Protein AF-A0A2N4YQK3-F1 (afdb_monomer)

pLDDT: mean 85.02, std 9.31, range [44.84, 96.06]

InterPro domains:
  IPR056221 T6SS, Tle3 phospholipase effector, alpha/beta domain [PF24322] (44-230)

Foldseek 3Di:
DDPDDFAEDEFDWDADPVRDTDGDDDDDPVCVRYHYDYDDDPPDPAAAEDDDAAQALCLCVQVVQVVVLVVCCVVVVVPPHPQRADGQDFPCNVPCVPQVQAARDRPDCPVRRGSYDYAWFWDWDDPPCLPVWPWFWAANHSHTLVVCVVVVPDPVVSCVRDRITGINFAPQQDDPDPVQQVDQAGFDLDDPNDGPVVVDPDPVHDRHGGGRNVRVVVSVVVVVVVVVVD

Mean predicted aligned error: 9.85 Å

Secondary structure (DSSP, 8-state):
-------EEEPPEEE-TT--EEE-----GGGTT-EEE--PPP-PPPPEEEE--TT---TTHHHHHHHHHHHHHHHHT-TTSTT-----B-TTGGGTTT-TTS----SB--TTT--EEEE--EEEPPTT-TTSS----B-TTS-BHHHHHHTT--HHHHHTT---EEET--GGG----HHHHH-S----SEETTEEGGGG-S-SSS-------THHHHHHHHHHHHHHHT-

Structure (mmCIF, N/CA/C/O backbone):
data_AF-A0A2N4YQK3-F1
#
_entry.id   AF-A0A2N4YQK3-F1
#
loop_
_atom_site.group_PDB
_atom_site.id
_atom_site.type_symbol
_atom_site.label_atom_id
_atom_site.label_alt_id
_atom_site.label_comp_id
_atom_site.label_asym_id
_atom_site.label_entity_id
_atom_site.label_seq_id
_atom_site.pdbx_PDB_ins_code
_atom_site.Cartn_x
_atom_site.Cartn_y
_atom_site.Cartn_z
_atom_site.occupancy
_atom_site.B_iso_or_equiv
_atom_site.auth_seq_id
_atom_site.auth_comp_id
_atom_site.auth_asym_id
_atom_site.auth_atom_id
_atom_site.pdbx_PDB_model_num
ATOM 1 N N . MET A 1 1 ? -41.007 15.346 35.598 1.00 44.84 1 MET A N 1
ATOM 2 C CA . MET A 1 1 ? -40.606 13.934 35.427 1.00 44.84 1 MET A CA 1
ATOM 3 C C . MET A 1 1 ? -39.832 13.529 36.668 1.00 44.84 1 MET A C 1
ATOM 5 O O . MET A 1 1 ? -38.972 14.284 37.097 1.00 44.84 1 MET A O 1
ATOM 9 N N . SER A 1 2 ? -40.225 12.440 37.324 1.00 48.34 2 SER A N 1
ATOM 10 C CA . SER A 1 2 ? -39.592 11.973 38.561 1.00 48.34 2 SER A CA 1
ATOM 11 C C . SER A 1 2 ? -38.295 11.242 38.205 1.00 48.34 2 SER A C 1
ATOM 13 O O . SER A 1 2 ? -38.358 10.210 37.548 1.00 48.34 2 SER A O 1
ATOM 15 N N . ASN A 1 3 ? -37.138 11.769 38.620 1.00 58.81 3 ASN A N 1
ATOM 16 C CA . ASN A 1 3 ? -35.838 11.086 38.537 1.00 58.81 3 ASN A CA 1
ATOM 17 C C . ASN A 1 3 ? -35.761 9.966 39.591 1.00 58.81 3 ASN A C 1
ATOM 19 O O . ASN A 1 3 ? -34.957 10.029 40.518 1.00 58.81 3 ASN A O 1
ATOM 23 N N . LYS A 1 4 ? -36.651 8.974 39.513 1.00 67.69 4 LYS A N 1
ATOM 24 C CA . LYS A 1 4 ? -36.539 7.763 40.329 1.00 67.69 4 LYS A CA 1
ATOM 25 C C . LYS A 1 4 ? -35.512 6.844 39.680 1.00 67.69 4 LYS A C 1
ATOM 27 O O . LYS A 1 4 ? -35.664 6.469 38.523 1.00 67.69 4 LYS A O 1
ATOM 32 N N . THR A 1 5 ? -34.470 6.506 40.427 1.00 75.44 5 THR A N 1
ATOM 33 C CA . THR A 1 5 ? -33.521 5.453 40.073 1.00 75.44 5 THR A CA 1
ATOM 34 C C . THR A 1 5 ? -34.254 4.113 40.078 1.00 75.44 5 THR A C 1
ATOM 36 O O . THR A 1 5 ? -34.748 3.668 41.112 1.00 75.44 5 THR A O 1
ATOM 39 N N . GLU A 1 6 ? -34.386 3.496 38.905 1.00 80.12 6 GLU A N 1
ATOM 40 C CA . GLU A 1 6 ? -34.946 2.150 38.763 1.00 80.12 6 GLU A CA 1
ATOM 41 C C . GLU A 1 6 ? -33.820 1.110 38.882 1.00 80.12 6 GLU A C 1
ATOM 43 O O . GLU A 1 6 ? -32.723 1.345 38.370 1.00 80.12 6 GLU A O 1
ATOM 48 N N . PRO A 1 7 ? -34.050 -0.033 39.550 1.00 85.94 7 PRO A N 1
ATOM 49 C CA . PRO A 1 7 ? -33.040 -1.076 39.662 1.00 85.94 7 PRO A CA 1
ATOM 50 C C . PRO A 1 7 ? -32.783 -1.743 38.302 1.00 85.94 7 PRO A C 1
ATOM 52 O O . PRO A 1 7 ? -33.713 -2.085 37.563 1.00 85.94 7 PRO A O 1
ATOM 55 N N . ILE A 1 8 ? -31.502 -1.950 37.994 1.00 88.12 8 ILE A N 1
ATOM 56 C CA . ILE A 1 8 ? -31.019 -2.608 36.776 1.00 88.12 8 ILE A CA 1
ATOM 57 C C . ILE A 1 8 ? -30.306 -3.903 37.173 1.00 88.12 8 ILE A C 1
ATOM 59 O O . ILE A 1 8 ? -29.556 -3.928 38.148 1.00 88.12 8 ILE A O 1
ATOM 63 N N . ARG A 1 9 ? -30.541 -4.974 36.412 1.00 88.69 9 ARG A N 1
ATOM 64 C CA . ARG A 1 9 ? -29.722 -6.193 36.425 1.00 88.69 9 ARG A CA 1
ATOM 65 C C . ARG A 1 9 ? -28.925 -6.258 35.128 1.00 88.69 9 ARG A C 1
ATOM 67 O O . ARG A 1 9 ? -29.516 -6.117 34.058 1.00 88.69 9 ARG A O 1
ATOM 74 N N . GLU A 1 10 ? -27.626 -6.489 35.209 1.00 89.50 10 GLU A N 1
ATOM 75 C CA . GLU A 1 10 ? -26.808 -6.715 34.016 1.00 89.50 10 GLU A CA 1
ATOM 76 C C . GLU A 1 10 ? -27.226 -8.028 33.344 1.00 89.50 10 GLU A C 1
ATOM 78 O O . GLU A 1 10 ? -27.403 -9.062 34.000 1.00 89.50 10 GLU A O 1
ATOM 83 N N . LEU A 1 11 ? -27.477 -7.964 32.037 1.00 91.62 11 LEU A N 1
ATOM 84 C CA . LEU A 1 11 ? -27.705 -9.143 31.212 1.00 91.62 11 LEU A CA 1
ATOM 85 C C . LEU A 1 11 ? -26.364 -9.691 30.727 1.00 91.62 11 LEU A C 1
ATOM 87 O O . LEU A 1 11 ? -25.469 -8.936 30.359 1.00 91.62 11 LEU A O 1
ATOM 91 N N . GLU A 1 12 ? -26.256 -11.014 30.668 1.00 90.56 12 GLU A N 1
ATOM 92 C CA . GLU A 1 12 ? -25.109 -11.679 30.056 1.00 90.56 12 GLU A CA 1
ATOM 93 C C . GLU A 1 12 ? -25.070 -11.375 28.550 1.00 90.56 12 GLU A C 1
ATOM 95 O O . GLU A 1 12 ? -26.074 -11.549 27.852 1.00 90.56 12 GLU A O 1
ATOM 100 N N . CYS A 1 13 ? -23.919 -10.909 28.063 1.00 90.56 13 CYS A N 1
ATOM 101 C CA . CYS A 1 13 ? -23.667 -10.682 26.643 1.00 90.56 13 CYS A CA 1
ATOM 102 C C . CYS A 1 13 ? -23.181 -11.982 25.991 1.00 90.56 13 CYS A C 1
ATOM 104 O O . CYS A 1 13 ? -22.208 -12.580 26.454 1.00 90.56 13 CYS A O 1
ATOM 106 N N . LYS A 1 14 ? -23.827 -12.397 24.901 1.00 91.81 14 LYS A N 1
ATOM 107 C CA . LYS A 1 14 ? -23.413 -13.529 24.061 1.00 91.81 14 LYS A CA 1
ATOM 108 C C . LYS A 1 14 ? -23.026 -13.027 22.676 1.00 91.81 14 LYS A C 1
ATOM 110 O O . LYS A 1 14 ? -23.715 -12.169 22.129 1.00 91.81 14 LYS A O 1
ATOM 115 N N . PHE A 1 15 ? -21.972 -13.592 22.098 1.00 86.25 15 PHE A N 1
ATOM 116 C CA . PHE A 1 15 ? -21.525 -13.277 20.741 1.00 86.25 15 PHE A CA 1
ATOM 117 C C . PHE A 1 15 ? -21.909 -14.399 19.776 1.00 86.25 15 PHE A C 1
ATOM 119 O O . PHE A 1 15 ? -21.797 -15.574 20.129 1.00 86.25 15 PHE A O 1
ATOM 126 N N . ASP A 1 16 ? -22.367 -14.033 18.580 1.00 86.81 16 ASP A N 1
ATOM 127 C CA . ASP A 1 16 ? -22.474 -14.968 17.458 1.00 86.81 16 ASP A CA 1
ATOM 128 C C . ASP A 1 16 ? -21.117 -15.159 16.752 1.00 86.81 16 ASP A C 1
ATOM 130 O O . ASP A 1 16 ? -20.126 -14.504 17.087 1.00 86.81 16 ASP A O 1
ATOM 134 N N . ASP A 1 17 ? -21.074 -16.039 15.749 1.00 80.62 17 ASP A N 1
ATOM 135 C CA . ASP A 1 17 ? -19.863 -16.317 14.960 1.00 80.62 17 ASP A CA 1
ATOM 136 C C . ASP A 1 17 ? -19.332 -15.078 14.207 1.00 80.62 17 ASP A C 1
ATOM 138 O O . ASP A 1 17 ? -18.166 -15.040 13.819 1.00 80.62 17 ASP A O 1
ATOM 142 N N . ASN A 1 18 ? -20.165 -14.047 14.023 1.00 77.12 18 ASN A N 1
ATOM 143 C CA . ASN A 1 18 ? -19.801 -12.782 13.385 1.00 77.12 18 ASN A CA 1
ATOM 144 C C . ASN A 1 18 ? -19.383 -11.703 14.404 1.00 77.12 18 ASN A C 1
ATOM 146 O O . ASN A 1 18 ? -19.159 -10.552 14.022 1.00 77.12 18 ASN A O 1
ATOM 150 N N . GLY A 1 19 ? -19.310 -12.035 15.698 1.00 75.19 19 GLY A N 1
ATOM 151 C CA . GLY A 1 19 ? -18.983 -11.093 16.768 1.00 75.19 19 GLY A CA 1
ATOM 152 C C . GLY A 1 19 ? -20.103 -10.100 17.103 1.00 75.19 19 GLY A C 1
ATOM 153 O O . GLY A 1 19 ? -19.840 -9.079 17.743 1.00 75.19 19 GLY A O 1
ATOM 154 N N . SER A 1 20 ? -21.347 -10.370 16.702 1.00 82.56 20 SER A N 1
ATOM 155 C CA . SER A 1 20 ? -22.506 -9.537 17.038 1.00 82.56 20 SER A CA 1
ATOM 156 C C . SER A 1 20 ? -22.974 -9.834 18.468 1.00 82.56 20 SER A C 1
ATOM 158 O O . SER A 1 20 ? -23.269 -10.992 18.779 1.00 82.56 20 SER A O 1
ATOM 160 N N . PRO A 1 21 ? -23.070 -8.824 19.353 1.00 88.88 21 PRO A N 1
ATOM 161 C CA . PRO A 1 21 ? -23.520 -9.031 20.723 1.00 88.88 21 PRO A CA 1
ATOM 162 C C . PRO A 1 21 ? -25.044 -9.206 20.791 1.00 88.88 21 PRO A C 1
ATOM 164 O O . PRO A 1 21 ? -25.804 -8.527 20.096 1.00 88.88 21 PRO A O 1
ATOM 167 N N . SER A 1 22 ? -25.500 -10.094 21.669 1.00 92.31 22 SER A N 1
ATOM 168 C CA . SER A 1 22 ? -26.910 -10.375 21.941 1.00 92.31 22 SER A CA 1
ATOM 169 C C . SER A 1 22 ? -27.146 -10.595 23.435 1.00 92.31 22 SER A C 1
ATOM 171 O O . SER A 1 22 ? -26.248 -11.017 24.165 1.00 92.31 22 SER A O 1
ATOM 173 N N . TRP A 1 23 ? -28.364 -10.297 23.892 1.00 93.69 23 TRP A N 1
ATOM 174 C CA . TRP A 1 23 ? -28.765 -10.417 25.293 1.00 93.69 23 TRP A CA 1
ATOM 175 C C . TRP A 1 23 ? -30.130 -11.079 25.394 1.00 93.69 23 TRP A C 1
ATOM 177 O O . TRP A 1 23 ? -31.077 -10.676 24.716 1.00 93.69 23 TRP A O 1
ATOM 187 N N . ASP A 1 24 ? -30.246 -12.026 26.319 1.00 90.88 24 ASP A N 1
ATOM 188 C CA . ASP A 1 24 ? -31.503 -12.697 26.617 1.00 90.88 24 ASP A CA 1
ATOM 189 C C . ASP A 1 24 ? -32.066 -12.211 27.957 1.00 90.88 24 ASP A C 1
ATOM 191 O O . ASP A 1 24 ? -31.388 -12.185 28.988 1.00 90.88 24 ASP A O 1
ATOM 195 N N . SER A 1 25 ? -33.350 -11.859 27.972 1.00 87.56 25 SER A N 1
ATOM 196 C CA . SER A 1 25 ? -34.073 -11.520 29.197 1.00 87.56 25 SER A CA 1
ATOM 197 C C . SER A 1 25 ? -35.400 -12.256 29.239 1.00 87.56 25 SER A C 1
ATOM 199 O O . SER A 1 25 ? -36.207 -12.151 28.320 1.00 87.56 25 SER A O 1
ATOM 201 N N . PHE A 1 26 ? -35.648 -12.965 30.339 1.00 86.12 26 PHE A N 1
ATOM 202 C CA . PHE A 1 26 ? -36.921 -13.621 30.604 1.00 86.12 26 PHE A CA 1
ATOM 203 C C . PHE A 1 26 ? -37.557 -13.077 31.895 1.00 86.12 26 PHE A C 1
ATOM 205 O O . PHE A 1 26 ? -36.847 -12.777 32.868 1.00 86.12 26 PHE A O 1
ATOM 212 N N . PRO A 1 27 ? -38.895 -12.936 31.938 1.00 84.38 27 PRO A N 1
ATOM 213 C CA . PRO A 1 27 ? -39.602 -12.552 33.153 1.00 84.38 27 PRO A CA 1
ATOM 214 C C . PRO A 1 27 ? -39.425 -13.606 34.250 1.00 84.38 27 PRO A C 1
ATOM 216 O O . PRO A 1 27 ? -39.534 -14.805 34.003 1.00 84.38 27 PRO A O 1
ATOM 219 N N . SER A 1 28 ? -39.194 -13.168 35.486 1.00 84.62 28 SER A N 1
ATOM 220 C CA . SER A 1 28 ? -39.236 -14.046 36.656 1.00 84.62 28 SER A CA 1
ATOM 221 C C . SER A 1 28 ? -39.744 -13.282 37.874 1.00 84.62 28 SER A C 1
ATOM 223 O O . SER A 1 28 ? -39.652 -12.054 37.925 1.00 84.62 28 SER A O 1
ATOM 225 N N . HIS A 1 29 ? -40.227 -14.006 38.886 1.00 86.31 29 HIS A N 1
ATOM 226 C CA . HIS A 1 29 ? -40.651 -13.411 40.158 1.00 86.31 29 HIS A CA 1
ATOM 227 C C . HIS A 1 29 ? -39.526 -12.624 40.858 1.00 86.31 29 HIS A C 1
ATOM 229 O O . HIS A 1 29 ? -39.811 -11.722 41.637 1.00 86.31 29 HIS A O 1
ATOM 235 N N . LYS A 1 30 ? -38.255 -12.928 40.554 1.00 77.88 30 LYS A N 1
ATOM 236 C CA . LYS A 1 30 ? -37.076 -12.232 41.091 1.00 77.88 30 LYS A CA 1
ATOM 237 C C . LYS A 1 30 ? -36.761 -10.917 40.366 1.00 77.88 30 LYS A C 1
ATOM 239 O O . LYS A 1 30 ? -36.001 -10.116 40.890 1.00 77.88 30 LYS A O 1
ATOM 244 N N . ASN A 1 31 ? -37.353 -10.689 39.191 1.00 80.38 31 ASN A N 1
ATOM 245 C CA . ASN A 1 31 ? -37.045 -9.558 38.307 1.00 80.38 31 ASN A CA 1
ATOM 246 C C . ASN A 1 31 ? -38.230 -8.579 38.179 1.00 80.38 31 ASN A C 1
ATOM 248 O O . ASN A 1 31 ? -38.312 -7.819 37.215 1.00 80.38 31 ASN A O 1
ATOM 252 N N . CYS A 1 32 ? -39.183 -8.615 39.116 1.00 81.31 32 CYS A N 1
ATOM 253 C CA . CYS A 1 32 ? -40.324 -7.702 39.110 1.00 81.31 32 CYS A CA 1
ATOM 254 C C . CYS A 1 32 ? -39.837 -6.264 39.343 1.00 81.31 32 CYS A C 1
ATOM 256 O O . CYS A 1 32 ? -39.140 -6.006 40.319 1.00 81.31 32 CYS A O 1
ATOM 258 N N . GLN A 1 33 ? -40.195 -5.340 38.445 1.00 83.12 33 GLN A N 1
ATOM 259 C CA . GLN A 1 33 ? -39.734 -3.941 38.458 1.00 83.12 33 GLN A CA 1
ATOM 260 C C . GLN A 1 33 ? -38.206 -3.753 38.336 1.00 83.12 33 GLN A C 1
ATOM 262 O O . GLN A 1 33 ? -37.703 -2.678 38.646 1.00 83.12 33 GLN A O 1
ATOM 267 N N . VAL A 1 34 ? -37.474 -4.762 37.846 1.00 85.50 34 VAL A N 1
ATOM 268 C CA . VAL A 1 34 ? -36.033 -4.675 37.554 1.00 85.50 34 VAL A CA 1
ATOM 269 C C . VAL A 1 34 ? -35.825 -4.747 36.045 1.00 85.50 34 VAL A C 1
ATOM 271 O O . VAL A 1 34 ? -36.248 -5.713 35.404 1.00 85.50 34 VAL A O 1
ATOM 274 N N . ARG A 1 35 ? -35.166 -3.745 35.454 1.00 86.50 35 ARG A N 1
ATOM 275 C CA . ARG A 1 35 ? -34.852 -3.754 34.015 1.00 86.50 35 ARG A CA 1
ATOM 276 C C . ARG A 1 35 ? -33.589 -4.559 33.731 1.00 86.50 35 ARG A C 1
ATOM 278 O O . ARG A 1 35 ? -32.678 -4.593 34.550 1.00 86.50 35 ARG A O 1
ATOM 285 N N . GLY A 1 36 ? -33.531 -5.184 32.557 1.00 89.25 36 GLY A N 1
ATOM 286 C CA . GLY A 1 36 ? -32.284 -5.729 32.022 1.00 89.25 36 GLY A CA 1
ATOM 287 C C . GLY A 1 36 ? -31.439 -4.603 31.433 1.00 89.25 36 GLY A C 1
ATOM 288 O O . GLY A 1 36 ? -31.920 -3.884 30.560 1.00 89.25 36 GLY A O 1
ATOM 289 N N . GLY A 1 37 ? -30.223 -4.434 31.935 1.00 89.69 37 GLY A N 1
ATOM 290 C CA . GLY A 1 37 ? -29.210 -3.563 31.355 1.00 89.69 37 GLY A CA 1
ATOM 291 C C . GLY A 1 37 ? -28.422 -4.328 30.300 1.00 89.69 37 GLY A C 1
ATOM 292 O O . GLY A 1 37 ? -27.970 -5.442 30.564 1.00 89.69 37 GLY A O 1
ATOM 293 N N . CYS A 1 38 ? -28.284 -3.734 29.118 1.00 90.12 38 CYS A N 1
ATOM 294 C CA . CYS A 1 38 ? -27.431 -4.241 28.050 1.00 90.12 38 CYS A CA 1
ATOM 295 C C . CYS A 1 38 ? -26.247 -3.291 27.899 1.00 90.12 38 CYS A C 1
ATOM 297 O O . CYS A 1 38 ? -26.391 -2.224 27.298 1.00 90.12 38 CYS A O 1
ATOM 299 N N . ASP A 1 39 ? -25.093 -3.679 28.428 1.00 84.12 39 ASP A N 1
ATOM 300 C CA . ASP A 1 39 ? -23.860 -2.945 28.172 1.00 84.12 39 ASP A CA 1
ATOM 301 C C . ASP A 1 39 ? -23.326 -3.350 26.807 1.00 84.12 39 ASP A C 1
ATOM 303 O O . ASP A 1 39 ? -22.788 -4.441 26.618 1.00 84.12 39 ASP A O 1
ATOM 307 N N . LEU A 1 40 ? -23.531 -2.466 25.832 1.00 79.94 40 LEU A N 1
ATOM 308 C CA . LEU A 1 40 ? -22.996 -2.634 24.491 1.00 79.94 40 LEU A CA 1
ATOM 309 C C . LEU A 1 40 ? -21.466 -2.662 24.570 1.00 79.94 40 LEU A C 1
ATOM 311 O O . LEU A 1 40 ? -20.873 -1.657 24.982 1.00 79.94 40 LEU A O 1
ATOM 315 N N . PRO A 1 41 ? -20.813 -3.768 24.166 1.00 69.56 41 PRO A N 1
ATOM 316 C CA . PRO A 1 41 ? -19.367 -3.777 24.085 1.00 69.56 41 PRO A CA 1
ATOM 317 C C . PRO A 1 41 ? -18.931 -2.686 23.098 1.00 69.56 41 PRO A C 1
ATOM 319 O O . PRO A 1 41 ? -19.569 -2.508 22.052 1.00 69.56 41 PRO A O 1
ATOM 322 N N . PRO A 1 42 ? -17.866 -1.928 23.408 1.00 65.81 42 PRO A N 1
ATOM 323 C CA . PRO A 1 42 ? -17.333 -0.966 22.462 1.00 65.81 42 PRO A CA 1
ATOM 324 C C . PRO A 1 42 ? -16.941 -1.710 21.186 1.00 65.81 42 PRO A C 1
ATOM 326 O O . PRO A 1 42 ? -16.296 -2.758 21.245 1.00 65.81 42 PRO A O 1
ATOM 329 N N . HIS A 1 43 ? -17.322 -1.171 20.028 1.00 63.66 43 HIS A N 1
ATOM 330 C CA . HIS A 1 43 ? -16.812 -1.683 18.765 1.00 63.66 43 HIS A CA 1
ATOM 331 C C . HIS A 1 43 ? -15.287 -1.584 18.803 1.00 63.66 43 HIS A C 1
ATOM 333 O O . HIS A 1 43 ? -14.737 -0.479 18.862 1.00 63.66 43 HIS A O 1
ATOM 339 N N . LEU A 1 44 ? -14.610 -2.733 18.780 1.00 64.19 44 LEU A N 1
ATOM 340 C CA . LEU A 1 44 ? -13.185 -2.757 18.495 1.00 64.19 44 LEU A CA 1
ATOM 341 C C . LEU A 1 44 ? -12.981 -2.078 17.134 1.00 64.19 44 LEU A C 1
ATOM 343 O O . LEU A 1 44 ? -13.828 -2.235 16.244 1.00 64.19 44 LEU A O 1
ATOM 347 N N . PRO A 1 45 ? -11.912 -1.283 16.955 1.00 66.88 45 PRO A N 1
ATOM 348 C CA . PRO A 1 45 ? -11.594 -0.779 15.632 1.00 66.88 45 PRO A CA 1
ATOM 349 C C . PRO A 1 45 ? -11.472 -1.988 14.704 1.00 66.88 45 PRO A C 1
ATOM 351 O O . PRO A 1 45 ? -10.697 -2.904 14.972 1.00 66.88 45 PRO A O 1
ATOM 354 N N . GLY A 1 46 ? -12.283 -2.013 13.645 1.00 79.12 46 GLY A N 1
ATOM 355 C CA . GLY A 1 46 ? -12.115 -3.002 12.589 1.00 79.12 46 GLY A CA 1
ATOM 356 C C . GLY A 1 46 ? -10.709 -2.907 11.994 1.00 79.12 46 GLY A C 1
ATOM 357 O O . GLY A 1 46 ? -9.969 -1.951 12.238 1.00 79.12 46 GLY A O 1
ATOM 358 N N . ILE A 1 47 ? -10.342 -3.890 11.183 1.00 86.69 47 ILE A N 1
ATOM 359 C CA . ILE A 1 47 ? -9.043 -3.889 10.513 1.00 86.69 47 ILE A CA 1
ATOM 360 C C . ILE A 1 47 ? -9.009 -2.760 9.477 1.00 86.69 47 ILE A C 1
ATOM 362 O O . ILE A 1 47 ? -9.903 -2.633 8.637 1.00 86.69 47 ILE A O 1
ATOM 366 N N . ILE A 1 48 ? -7.962 -1.939 9.523 1.00 91.81 48 ILE A N 1
ATOM 367 C CA . ILE A 1 48 ? -7.735 -0.837 8.589 1.00 91.81 48 ILE A CA 1
ATOM 368 C C . ILE A 1 48 ? -6.601 -1.237 7.653 1.00 91.81 48 ILE A C 1
ATOM 370 O O . ILE A 1 48 ? -5.452 -1.345 8.070 1.00 91.81 48 ILE A O 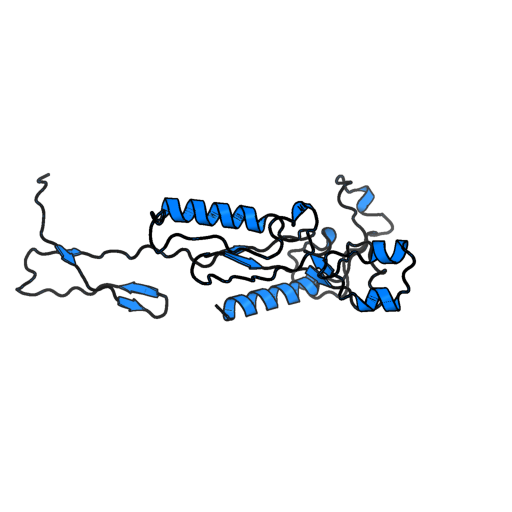1
ATOM 374 N N . ILE A 1 49 ? -6.895 -1.410 6.367 1.00 93.75 49 ILE A N 1
ATOM 375 C CA . ILE A 1 49 ? -5.873 -1.733 5.367 1.00 93.75 49 ILE A CA 1
ATOM 376 C C . ILE A 1 49 ? -5.510 -0.465 4.597 1.00 93.75 49 ILE A C 1
ATOM 378 O O . ILE A 1 49 ? -6.345 0.107 3.894 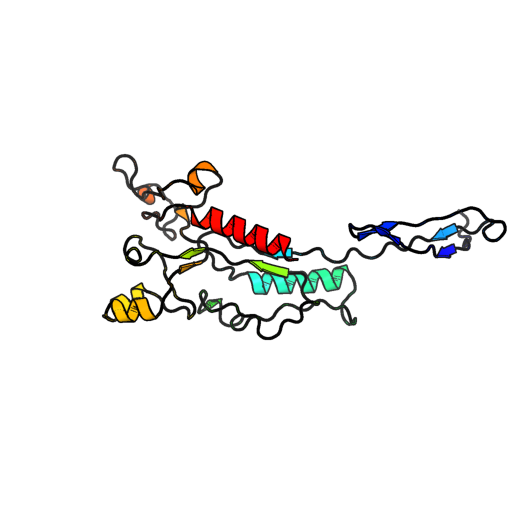1.00 93.75 49 ILE A O 1
ATOM 382 N N . LEU A 1 50 ? -4.255 -0.031 4.703 1.00 94.81 50 LEU A N 1
ATOM 383 C CA . LEU A 1 50 ? -3.731 1.062 3.890 1.00 94.81 50 LEU A CA 1
ATOM 384 C C . LEU A 1 50 ? -3.209 0.511 2.566 1.00 94.81 50 LEU A C 1
ATOM 386 O O . LEU A 1 50 ? -2.322 -0.341 2.543 1.00 94.81 50 LEU A O 1
ATOM 390 N N . VAL A 1 51 ? -3.742 1.031 1.462 1.00 94.62 51 VAL A N 1
ATOM 391 C CA . VAL A 1 51 ? -3.326 0.691 0.097 1.00 94.62 51 VAL A CA 1
ATOM 392 C C . VAL A 1 51 ? -2.874 1.973 -0.591 1.00 94.62 51 VAL A C 1
ATOM 394 O O . VAL A 1 51 ? -3.630 2.941 -0.675 1.00 94.62 51 VAL A O 1
ATOM 397 N N . HIS A 1 52 ? -1.632 2.007 -1.070 1.00 92.31 52 HIS A N 1
ATOM 398 C CA . HIS A 1 52 ? -1.098 3.180 -1.759 1.00 92.31 52 HIS A CA 1
ATOM 399 C C . HIS A 1 52 ? -1.489 3.179 -3.243 1.00 92.31 52 HIS A C 1
ATOM 401 O O . HIS A 1 52 ? -1.866 2.153 -3.811 1.00 92.31 52 HIS A O 1
ATOM 407 N N . GLY A 1 53 ? -1.395 4.341 -3.887 1.00 90.31 53 GLY A N 1
ATOM 408 C CA . GLY A 1 53 ? -1.718 4.501 -5.303 1.00 90.31 53 GLY A CA 1
ATOM 409 C C . GLY A 1 53 ? -0.582 4.110 -6.249 1.00 90.31 53 GLY A C 1
ATOM 410 O O . GLY A 1 53 ? 0.468 3.607 -5.844 1.00 90.31 53 GLY A O 1
ATOM 411 N N . VAL A 1 54 ? -0.802 4.391 -7.534 1.00 88.56 54 VAL A N 1
ATOM 412 C CA . VAL A 1 54 ? 0.245 4.348 -8.564 1.00 88.56 54 VAL A CA 1
ATOM 413 C C . VAL A 1 54 ? 1.317 5.395 -8.291 1.00 88.56 54 VAL A C 1
ATOM 415 O O . VAL A 1 54 ? 1.009 6.461 -7.759 1.00 88.56 54 VAL A O 1
ATOM 418 N N . ASN A 1 55 ? 2.558 5.122 -8.698 1.00 85.88 55 ASN A N 1
ATOM 419 C CA . ASN A 1 55 ? 3.691 6.027 -8.496 1.00 85.88 55 ASN A CA 1
ATOM 420 C C . ASN A 1 55 ? 3.859 6.498 -7.031 1.00 85.88 55 ASN A C 1
ATOM 422 O O . ASN A 1 55 ? 4.242 7.635 -6.773 1.00 85.88 55 ASN A O 1
ATOM 426 N N . SER A 1 56 ? 3.519 5.629 -6.080 1.00 85.88 56 SER A N 1
ATOM 427 C CA . SER A 1 56 ? 3.674 5.838 -4.642 1.00 85.88 56 SER A CA 1
ATOM 428 C C . SER A 1 56 ? 4.206 4.548 -4.036 1.00 85.88 56 SER A C 1
ATOM 430 O O . SER A 1 56 ? 3.966 3.452 -4.546 1.00 85.88 56 SER A O 1
ATOM 432 N N . THR A 1 57 ? 4.945 4.689 -2.949 1.00 84.88 57 THR A N 1
ATOM 433 C CA . THR A 1 57 ? 5.549 3.586 -2.197 1.00 84.88 57 THR A CA 1
ATOM 434 C C . THR A 1 57 ? 4.882 3.378 -0.844 1.00 84.88 57 THR A C 1
ATOM 436 O O . THR A 1 57 ? 5.380 2.606 -0.032 1.00 84.88 57 THR A O 1
ATOM 439 N N . GLY A 1 58 ? 3.759 4.060 -0.590 1.00 88.00 58 GLY A N 1
ATOM 440 C CA . GLY A 1 58 ? 3.118 4.072 0.724 1.00 88.00 58 GLY A CA 1
ATOM 441 C C . GLY A 1 58 ? 3.876 4.926 1.737 1.00 88.00 58 GLY A C 1
ATOM 442 O O . GLY A 1 58 ? 3.829 4.651 2.932 1.00 88.00 58 GLY A O 1
ATOM 443 N N . GLU A 1 59 ? 4.570 5.964 1.268 1.00 86.19 59 GLU A N 1
ATOM 444 C CA . GLU A 1 59 ? 5.392 6.858 2.089 1.00 86.19 59 GLU A CA 1
ATOM 445 C C . GLU A 1 59 ? 4.616 7.533 3.230 1.00 86.19 59 GLU A C 1
ATOM 447 O O . GLU A 1 59 ? 5.164 7.831 4.284 1.00 86.19 59 GLU A O 1
ATOM 452 N N . TRP A 1 60 ? 3.306 7.699 3.056 1.00 88.62 60 TRP A N 1
ATOM 453 C CA . TRP A 1 60 ? 2.408 8.324 4.023 1.00 88.62 60 TRP A CA 1
ATOM 454 C C . TRP A 1 60 ? 1.856 7.360 5.087 1.00 88.62 60 TRP A C 1
ATOM 456 O O . TRP A 1 60 ? 1.183 7.805 6.021 1.00 88.62 60 TRP A O 1
ATOM 466 N N . PHE A 1 61 ? 2.100 6.049 4.970 1.00 91.19 61 PHE A N 1
ATOM 467 C CA . PHE A 1 61 ? 1.468 5.049 5.834 1.00 91.19 61 PHE A CA 1
ATOM 468 C C . PHE A 1 61 ? 1.824 5.210 7.315 1.00 91.19 61 PHE A C 1
ATOM 470 O O . PHE A 1 61 ? 0.937 5.092 8.156 1.00 91.19 61 PHE A O 1
ATOM 477 N N . SER A 1 62 ? 3.084 5.513 7.641 1.00 89.25 62 SER A N 1
ATOM 478 C CA . SER A 1 62 ? 3.539 5.669 9.031 1.00 89.25 62 SER A CA 1
ATOM 479 C C . SER A 1 62 ? 2.833 6.828 9.735 1.00 89.25 62 SER A C 1
ATOM 481 O O . SER A 1 62 ? 2.328 6.690 10.851 1.00 89.25 62 SER A O 1
ATOM 483 N N . VAL A 1 63 ? 2.727 7.967 9.048 1.00 91.81 63 VAL A N 1
ATOM 484 C CA . VAL A 1 63 ? 2.032 9.158 9.545 1.00 91.81 63 VAL A CA 1
ATOM 485 C C . VAL A 1 63 ? 0.538 8.880 9.706 1.00 91.81 63 VAL A C 1
ATOM 487 O O . VAL A 1 63 ? -0.040 9.241 10.733 1.00 91.81 63 VAL A O 1
ATOM 490 N N . ALA A 1 64 ? -0.087 8.217 8.729 1.00 93.75 64 ALA A N 1
ATOM 491 C CA . ALA A 1 64 ? -1.504 7.876 8.792 1.00 93.75 64 ALA A CA 1
ATOM 492 C C . ALA A 1 64 ? -1.818 6.907 9.937 1.00 93.75 64 ALA A C 1
ATOM 494 O O . ALA A 1 64 ? -2.730 7.174 10.715 1.00 93.75 64 ALA A O 1
ATOM 495 N N . GLU A 1 65 ? -1.043 5.833 10.089 1.00 92.62 65 GLU A N 1
ATOM 496 C CA . GLU A 1 65 ? -1.197 4.872 11.182 1.00 92.62 65 GLU A CA 1
ATOM 497 C C . GLU A 1 65 ? -1.062 5.552 12.548 1.00 92.62 65 GLU A C 1
ATOM 499 O O . GLU A 1 65 ? -1.920 5.377 13.411 1.00 92.62 65 GLU A O 1
ATOM 504 N N . LYS A 1 66 ? -0.057 6.420 12.719 1.00 93.06 66 LYS A N 1
ATOM 505 C CA . LYS A 1 66 ? 0.111 7.210 13.945 1.00 93.06 66 LYS A CA 1
ATOM 506 C C . LYS A 1 66 ? -1.115 8.043 14.279 1.00 93.06 6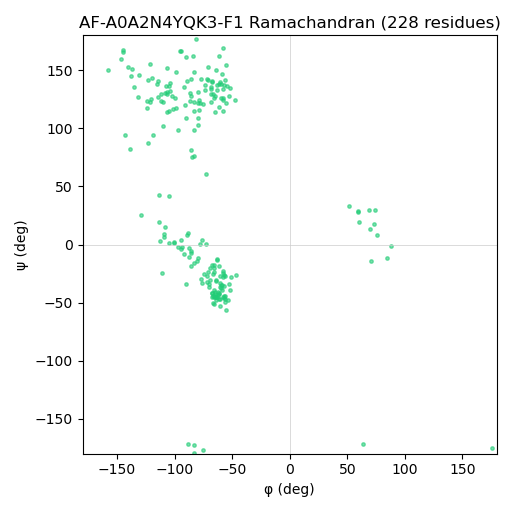6 LYS A C 1
ATOM 508 O O . LYS A 1 66 ? -1.598 8.002 15.410 1.00 93.06 66 LYS A O 1
ATOM 513 N N . LYS A 1 67 ? -1.642 8.783 13.305 1.00 95.50 67 LYS A N 1
ATOM 514 C CA . LYS A 1 67 ? -2.825 9.625 13.518 1.00 95.50 67 LYS A CA 1
ATOM 515 C C . LYS A 1 67 ? -4.101 8.817 13.733 1.00 95.50 67 LYS A C 1
ATOM 517 O O . LYS A 1 67 ? -4.957 9.259 14.499 1.00 95.50 67 LYS A O 1
ATOM 522 N N . LEU A 1 68 ? -4.208 7.635 13.131 1.00 93.94 68 LEU A N 1
ATOM 523 C CA . LEU A 1 68 ? -5.304 6.704 13.383 1.00 93.94 68 LEU A CA 1
ATOM 524 C C . LEU A 1 68 ? -5.255 6.159 14.812 1.00 93.94 68 LEU A C 1
ATOM 526 O O . LEU A 1 68 ? -6.258 6.272 15.511 1.00 93.94 68 LEU A O 1
ATOM 530 N N . CYS A 1 69 ? -4.109 5.657 15.278 1.00 92.25 69 CYS A N 1
ATOM 531 C CA . CYS A 1 69 ? -3.967 5.169 16.652 1.00 92.25 69 CYS A CA 1
ATOM 532 C C . CYS A 1 69 ? -4.231 6.286 17.677 1.00 92.25 69 CYS A C 1
ATOM 534 O O . CYS A 1 69 ? -5.040 6.096 18.582 1.00 92.25 69 CYS A O 1
ATOM 536 N N . GLU A 1 70 ? -3.652 7.483 17.495 1.00 94.25 70 GLU A N 1
ATOM 537 C CA . GLU A 1 70 ? -3.913 8.654 18.355 1.00 94.25 70 GLU A CA 1
ATOM 538 C C . GLU A 1 70 ? -5.415 9.002 18.412 1.00 94.25 70 GLU A C 1
ATOM 540 O O . GLU A 1 70 ? -5.983 9.220 19.487 1.00 94.25 70 GLU A O 1
ATOM 545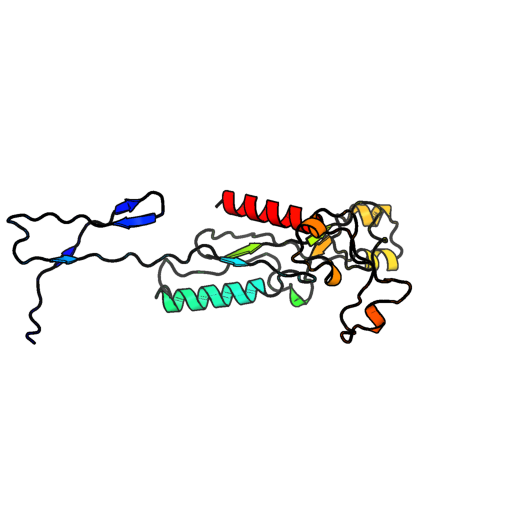 N N . GLY A 1 71 ? -6.079 9.046 17.252 1.00 93.25 71 GLY A N 1
ATOM 546 C CA . GLY A 1 71 ? -7.498 9.378 17.148 1.00 93.25 71 GLY A CA 1
ATOM 547 C C . GLY A 1 71 ? -8.414 8.315 17.755 1.00 93.25 71 GLY A C 1
ATOM 548 O O . GLY A 1 71 ? -9.371 8.660 18.453 1.00 93.25 71 GLY A O 1
ATOM 549 N N . LEU A 1 72 ? -8.117 7.035 17.519 1.00 91.31 72 LEU A N 1
ATOM 550 C CA . LEU A 1 72 ? -8.868 5.902 18.060 1.00 91.31 72 LEU A CA 1
ATOM 551 C C . LEU A 1 72 ? -8.707 5.801 19.575 1.00 91.31 72 LEU A C 1
ATOM 553 O O . LEU A 1 72 ? -9.717 5.703 20.266 1.00 91.31 72 LEU A O 1
ATOM 557 N N . ASN A 1 73 ? -7.486 5.935 20.099 1.00 92.00 73 ASN A N 1
ATOM 558 C CA . ASN A 1 73 ? -7.244 5.948 21.543 1.00 92.00 73 ASN A CA 1
ATOM 559 C C . ASN A 1 73 ? -8.040 7.053 22.234 1.00 92.00 73 ASN A C 1
ATOM 561 O O . ASN A 1 73 ? -8.696 6.803 23.244 1.00 92.00 73 ASN A O 1
ATOM 565 N N . LYS A 1 74 ? -8.060 8.258 21.650 1.00 92.75 74 LYS A N 1
ATOM 566 C CA . LYS A 1 74 ? -8.853 9.375 22.171 1.00 92.75 74 LYS A CA 1
ATOM 567 C C . LYS A 1 74 ? -10.357 9.107 22.102 1.00 92.75 74 LYS A C 1
ATOM 569 O O . LYS A 1 74 ? -11.071 9.410 23.052 1.00 92.75 74 LYS A O 1
ATOM 574 N N . ARG A 1 75 ? -10.854 8.585 20.977 1.00 89.88 75 ARG A N 1
ATOM 575 C CA . ARG A 1 75 ? -12.292 8.355 20.755 1.00 89.88 75 ARG A CA 1
ATOM 576 C C . ARG A 1 75 ? -12.846 7.223 21.619 1.00 89.88 75 ARG A C 1
ATOM 578 O O . ARG A 1 75 ? -13.987 7.316 22.055 1.00 89.88 75 ARG A O 1
ATOM 585 N N . LEU A 1 76 ? -12.055 6.175 21.829 1.00 86.88 76 LEU A N 1
ATOM 586 C CA . LEU A 1 76 ? -12.434 4.977 22.579 1.00 86.88 76 LEU A CA 1
ATOM 587 C C . LEU A 1 76 ? -12.023 5.044 24.060 1.00 86.88 76 LEU A C 1
ATOM 589 O O . LEU A 1 76 ? -12.349 4.138 24.816 1.00 86.88 76 LEU A O 1
ATOM 593 N N . GLY A 1 77 ? -11.323 6.104 24.484 1.00 88.94 77 GLY A N 1
ATOM 594 C CA . GLY A 1 77 ? -10.875 6.267 25.869 1.00 88.94 77 GLY A CA 1
ATOM 595 C C . GLY A 1 77 ? -9.782 5.278 26.289 1.00 88.94 77 GLY A C 1
ATOM 596 O O . GLY A 1 77 ? -9.713 4.914 27.457 1.00 88.94 77 GLY A O 1
ATOM 597 N N . LEU A 1 78 ? -8.940 4.831 25.350 1.00 87.50 78 LEU A N 1
ATOM 598 C CA . LEU A 1 78 ? -7.913 3.804 25.589 1.00 87.50 78 LEU A CA 1
ATOM 599 C C . LEU A 1 78 ? -6.579 4.372 26.092 1.00 87.50 78 LEU A C 1
ATOM 601 O O . LEU A 1 78 ? -5.713 3.605 26.507 1.00 87.50 78 LEU A O 1
ATOM 605 N N . THR A 1 79 ? -6.389 5.692 26.058 1.00 91.25 79 THR A N 1
ATOM 606 C CA . THR A 1 79 ? -5.141 6.344 26.485 1.00 91.25 79 THR A CA 1
ATOM 607 C C . THR A 1 79 ? -4.803 6.017 27.941 1.00 91.25 79 THR A C 1
ATOM 609 O O . THR A 1 79 ? -5.609 6.273 28.836 1.00 91.25 79 THR A O 1
ATOM 612 N N . GLY A 1 80 ? -3.605 5.479 28.186 1.00 88.25 80 GLY A N 1
ATOM 613 C CA . GLY A 1 80 ? -3.148 5.078 29.518 1.00 88.25 80 GLY A CA 1
ATOM 614 C C . GLY A 1 80 ? -3.755 3.770 30.039 1.00 88.25 80 GLY A C 1
ATOM 615 O O . GLY A 1 80 ? -3.559 3.434 31.206 1.00 88.25 80 GLY A O 1
ATOM 616 N N . THR A 1 81 ? -4.491 3.031 29.204 1.00 87.38 81 THR A N 1
ATOM 617 C CA . THR A 1 81 ? -5.029 1.705 29.544 1.00 87.38 81 THR A CA 1
ATOM 618 C C . THR A 1 81 ? -4.105 0.590 29.048 1.00 87.38 81 THR A C 1
ATOM 620 O O . THR A 1 81 ? -3.241 0.804 28.200 1.00 87.38 81 THR A O 1
ATOM 623 N N . SER A 1 82 ? -4.319 -0.645 29.510 1.00 85.69 82 SER A N 1
ATOM 624 C CA . SER A 1 82 ? -3.642 -1.836 28.967 1.00 85.69 82 SER A CA 1
ATOM 625 C C . SER A 1 82 ? -3.976 -2.129 27.498 1.00 85.69 82 SER A C 1
ATOM 627 O O . SER A 1 82 ? -3.307 -2.952 26.878 1.00 85.69 82 SER A O 1
ATOM 629 N N . HIS A 1 83 ? -5.010 -1.480 26.957 1.00 82.50 83 HIS A N 1
ATOM 630 C CA . HIS A 1 83 ? -5.517 -1.660 25.598 1.00 82.50 83 HIS A CA 1
ATOM 631 C C . HIS A 1 83 ? -5.191 -0.465 24.693 1.00 82.50 83 HIS A C 1
ATOM 633 O O . HIS A 1 83 ? -5.803 -0.312 23.637 1.00 82.50 83 HIS A O 1
ATOM 639 N N . GLU A 1 84 ? -4.263 0.404 25.106 1.00 88.19 84 GLU A N 1
ATOM 640 C CA . GLU A 1 84 ? -3.820 1.523 24.281 1.00 88.19 84 GLU A CA 1
ATOM 641 C C . GLU A 1 84 ? -3.227 1.023 22.957 1.00 88.19 84 GLU A C 1
ATOM 643 O O . GLU A 1 84 ? -2.330 0.175 22.929 1.00 88.19 84 GLU A O 1
ATOM 648 N N . LEU A 1 85 ? -3.751 1.555 21.851 1.00 88.94 85 LEU A N 1
ATOM 649 C CA . LEU A 1 85 ? -3.288 1.224 20.514 1.00 88.94 85 LEU A CA 1
ATOM 650 C C . LEU A 1 85 ? -1.931 1.875 20.264 1.00 88.94 85 LEU A C 1
ATOM 652 O O . LEU A 1 85 ? -1.748 3.076 20.478 1.00 88.94 85 LEU A O 1
ATOM 656 N N . GLU A 1 86 ? -0.996 1.098 19.743 1.00 89.00 86 GLU A N 1
ATOM 657 C CA . GLU A 1 86 ? 0.357 1.535 19.413 1.00 89.00 86 GLU A CA 1
ATOM 658 C C . GLU A 1 86 ? 0.614 1.265 17.937 1.00 89.00 86 GLU A C 1
ATOM 660 O O . GLU A 1 86 ? 0.185 0.254 17.393 1.00 89.00 86 GLU A O 1
ATOM 665 N N . THR A 1 87 ? 1.315 2.181 17.276 1.00 89.06 87 THR A N 1
ATOM 666 C CA . THR A 1 87 ? 1.686 2.028 15.868 1.00 89.06 87 THR A CA 1
ATOM 667 C C . THR A 1 87 ? 2.694 0.904 15.684 1.00 89.06 87 THR A C 1
ATOM 669 O O . THR A 1 87 ? 3.673 0.829 16.436 1.00 89.06 87 THR A O 1
ATOM 672 N N . ASN A 1 88 ? 2.543 0.126 14.618 1.00 85.69 88 ASN A N 1
ATOM 673 C CA . ASN A 1 88 ? 3.569 -0.805 14.174 1.00 85.69 88 ASN A CA 1
ATOM 674 C C . ASN A 1 88 ? 4.856 -0.052 13.800 1.00 85.69 88 ASN A C 1
ATOM 676 O O . ASN A 1 88 ? 4.815 0.996 13.149 1.00 85.69 88 ASN A O 1
ATOM 680 N N . LYS A 1 89 ? 6.010 -0.600 14.202 1.00 80.44 89 LYS A N 1
ATOM 681 C CA . LYS A 1 89 ? 7.335 -0.063 13.865 1.00 80.44 89 LYS A CA 1
ATOM 682 C C . LYS A 1 89 ? 7.984 -0.934 12.801 1.00 80.44 89 LYS A C 1
ATOM 684 O O . LYS A 1 89 ? 8.305 -2.089 13.062 1.00 80.44 89 LYS A O 1
ATOM 689 N N . TYR A 1 90 ? 8.205 -0.369 11.623 1.00 79.94 90 TYR A N 1
ATOM 690 C CA . TYR A 1 90 ? 8.910 -1.037 10.532 1.00 79.94 90 TYR A CA 1
ATOM 691 C C . TYR A 1 90 ? 10.377 -0.582 10.501 1.00 79.94 90 TYR A C 1
ATOM 693 O O . TYR A 1 90 ? 10.670 0.568 10.830 1.00 79.94 90 TYR A O 1
ATOM 701 N N . LEU A 1 91 ? 11.301 -1.455 10.071 1.00 74.69 91 LEU A N 1
ATOM 702 C CA . LEU A 1 91 ? 12.762 -1.226 10.145 1.00 74.69 91 LEU A CA 1
ATOM 703 C C . LEU A 1 91 ? 13.257 0.116 9.569 1.00 74.69 91 LEU A C 1
ATOM 705 O O . LEU A 1 91 ? 14.300 0.620 9.984 1.00 74.69 91 LEU A O 1
ATOM 709 N N . PHE A 1 92 ? 12.545 0.682 8.595 1.00 74.12 92 PHE A N 1
ATOM 710 C CA . PHE A 1 92 ? 12.991 1.853 7.836 1.00 74.12 92 PHE A CA 1
ATOM 711 C C . PHE A 1 92 ? 11.946 2.972 7.785 1.00 74.12 92 PHE A C 1
ATOM 713 O O . PHE A 1 92 ? 11.959 3.769 6.846 1.00 74.12 92 PHE A O 1
ATOM 720 N N . ASP A 1 93 ? 11.047 3.047 8.770 1.00 76.19 93 ASP A N 1
ATOM 721 C CA . ASP A 1 93 ? 10.037 4.115 8.843 1.00 76.19 93 ASP A CA 1
ATOM 722 C C . ASP A 1 93 ? 10.657 5.521 8.942 1.00 76.19 93 ASP A C 1
ATOM 724 O O . ASP A 1 93 ? 10.145 6.458 8.337 1.00 76.19 93 ASP A O 1
ATOM 728 N N . ASP A 1 94 ? 11.815 5.663 9.590 1.00 75.75 94 ASP A N 1
ATOM 729 C CA . ASP A 1 94 ? 12.495 6.961 9.734 1.00 75.75 94 ASP A CA 1
ATOM 730 C C . ASP A 1 94 ? 13.282 7.389 8.482 1.00 75.75 94 ASP A C 1
ATOM 732 O O . ASP A 1 94 ? 13.766 8.516 8.393 1.00 75.75 94 ASP A O 1
ATOM 736 N N . LYS A 1 95 ? 13.466 6.479 7.516 1.00 74.50 95 LYS A N 1
ATOM 737 C CA . LYS A 1 95 ? 14.295 6.700 6.317 1.00 74.50 95 LYS A CA 1
ATOM 738 C C . LYS A 1 95 ? 13.488 6.744 5.021 1.00 74.50 95 LYS A C 1
ATOM 740 O O . LYS A 1 95 ? 14.085 6.876 3.957 1.00 74.50 95 LYS A O 1
ATOM 745 N N . ILE A 1 96 ? 12.160 6.647 5.099 1.00 72.38 96 ILE A N 1
ATOM 746 C CA . ILE A 1 96 ? 11.264 6.568 3.934 1.00 72.38 96 ILE A CA 1
ATOM 747 C C . ILE A 1 96 ? 11.434 7.748 2.992 1.00 72.38 96 ILE A C 1
ATOM 749 O O . ILE A 1 96 ? 11.554 7.541 1.788 1.00 72.38 96 ILE A O 1
ATOM 753 N N . ASP A 1 97 ? 11.481 8.960 3.539 1.00 69.31 97 ASP A N 1
ATOM 754 C CA . ASP A 1 97 ? 11.523 10.182 2.736 1.00 69.31 97 ASP A CA 1
ATOM 755 C C . ASP A 1 97 ? 12.807 10.278 1.900 1.00 69.31 97 ASP A C 1
ATOM 757 O O . ASP A 1 97 ? 12.800 10.815 0.795 1.00 69.31 97 ASP A O 1
ATOM 761 N N . ALA A 1 98 ? 13.911 9.722 2.411 1.00 68.06 98 ALA A N 1
ATOM 762 C CA . ALA A 1 98 ? 15.195 9.693 1.718 1.00 68.06 98 ALA A CA 1
ATOM 763 C C . ALA A 1 98 ? 15.375 8.439 0.843 1.00 68.06 98 ALA A C 1
ATOM 765 O O . ALA A 1 98 ? 16.026 8.501 -0.198 1.00 68.06 98 ALA A O 1
ATOM 766 N N . MET A 1 99 ? 14.834 7.294 1.272 1.00 69.75 99 MET A N 1
ATOM 767 C CA . MET A 1 99 ? 14.992 5.984 0.634 1.00 69.75 99 MET A CA 1
ATOM 768 C C . MET A 1 99 ? 13.648 5.229 0.638 1.00 69.75 99 MET A C 1
ATOM 770 O O . MET A 1 99 ? 13.404 4.375 1.496 1.00 69.75 99 MET A O 1
ATOM 774 N N . PRO A 1 100 ? 12.754 5.516 -0.324 1.00 61.16 100 PRO A N 1
ATOM 775 C CA . PRO A 1 100 ? 11.370 5.033 -0.289 1.00 61.16 100 PRO A CA 1
ATOM 776 C C . PRO A 1 100 ? 11.222 3.522 -0.541 1.00 61.16 100 PRO A C 1
ATOM 778 O O . PRO A 1 100 ? 10.251 2.908 -0.093 1.00 61.16 100 PRO A O 1
ATOM 781 N N . LEU A 1 101 ? 12.196 2.906 -1.218 1.00 68.56 101 LEU A N 1
ATOM 782 C CA . LEU A 1 101 ? 12.168 1.513 -1.690 1.00 68.56 101 LEU A CA 1
ATOM 783 C C . LEU A 1 101 ? 13.052 0.581 -0.836 1.00 68.56 101 LEU A C 1
ATOM 785 O O . LEU A 1 101 ? 13.775 -0.253 -1.366 1.00 68.56 101 LEU A O 1
ATOM 789 N N . MET A 1 102 ? 13.015 0.757 0.486 1.00 69.81 102 MET A N 1
ATOM 790 C CA . MET A 1 102 ? 13.702 -0.100 1.465 1.00 69.81 102 MET A CA 1
ATOM 791 C C . MET A 1 102 ? 12.806 -1.262 1.928 1.00 69.81 102 MET A C 1
ATOM 793 O O . MET A 1 102 ? 11.579 -1.154 1.798 1.00 69.81 102 MET A O 1
ATOM 797 N N . PRO A 1 103 ? 13.368 -2.343 2.514 1.00 70.19 103 PRO A N 1
ATOM 798 C CA . PRO A 1 103 ? 12.575 -3.460 3.012 1.00 70.19 103 PRO A CA 1
ATOM 799 C C . PRO A 1 103 ? 11.583 -2.964 4.064 1.00 70.19 103 PRO A C 1
ATOM 801 O O . PRO A 1 103 ? 11.855 -2.021 4.803 1.00 70.19 103 PRO A O 1
ATOM 804 N N . ARG A 1 104 ? 10.403 -3.574 4.133 1.00 69.56 104 ARG A N 1
ATOM 805 C CA . ARG A 1 104 ? 9.345 -3.191 5.081 1.00 69.56 104 ARG A CA 1
ATOM 806 C C . ARG A 1 104 ? 9.118 -4.303 6.091 1.00 69.56 104 ARG A C 1
ATOM 808 O O . ARG A 1 104 ? 7.980 -4.631 6.406 1.00 69.56 104 ARG A O 1
ATOM 815 N N . ASP A 1 105 ? 10.208 -4.885 6.577 1.00 68.88 105 ASP A N 1
ATOM 816 C CA . ASP A 1 105 ? 10.111 -5.928 7.587 1.00 68.88 105 ASP A CA 1
ATOM 817 C C . ASP A 1 105 ? 9.668 -5.315 8.916 1.00 68.88 105 ASP A C 1
ATOM 819 O O . ASP A 1 105 ? 10.063 -4.199 9.284 1.00 68.88 105 ASP A O 1
ATOM 823 N N . LEU A 1 106 ? 8.822 -6.067 9.611 1.00 70.06 106 LEU A N 1
ATOM 824 C CA . LEU A 1 106 ? 8.344 -5.785 10.955 1.00 70.06 106 LEU A CA 1
ATOM 825 C C . LEU A 1 106 ? 9.200 -6.595 11.939 1.00 70.06 106 LEU A C 1
ATOM 827 O O . LEU A 1 106 ? 8.952 -7.790 12.099 1.00 70.06 106 LEU A O 1
ATOM 831 N N . PRO A 1 107 ? 10.222 -5.994 12.568 1.00 59.00 107 PRO A N 1
ATOM 832 C CA . PRO A 1 107 ? 11.122 -6.718 13.459 1.00 59.00 107 PRO A CA 1
ATOM 833 C C . PRO A 1 107 ? 10.471 -7.005 14.820 1.00 59.00 107 PRO A C 1
ATOM 835 O O . PRO A 1 107 ? 10.718 -8.058 15.394 1.00 59.00 107 PRO A O 1
ATOM 838 N N . ASP A 1 108 ? 9.604 -6.105 15.296 1.00 60.16 108 ASP A N 1
ATOM 839 C CA . ASP A 1 108 ? 8.896 -6.206 16.573 1.00 60.16 108 ASP A CA 1
ATOM 840 C C . ASP A 1 108 ? 7.387 -6.131 16.321 1.00 60.16 108 ASP A C 1
ATOM 842 O O . ASP A 1 108 ? 6.781 -5.055 16.327 1.00 60.16 108 ASP A O 1
ATOM 846 N N . VAL A 1 109 ? 6.764 -7.282 16.058 1.00 57.38 109 VAL A N 1
ATOM 847 C CA . VAL A 1 109 ? 5.314 -7.345 15.857 1.00 57.38 109 VAL A CA 1
ATOM 848 C C . VAL A 1 109 ? 4.620 -7.410 17.214 1.00 57.38 109 VAL A C 1
ATOM 850 O O . VAL A 1 109 ? 4.483 -8.481 17.804 1.00 57.38 109 VAL A O 1
ATOM 853 N N . ASN A 1 110 ? 4.125 -6.276 17.711 1.00 64.56 110 ASN A N 1
ATOM 854 C CA . ASN A 1 110 ? 3.081 -6.314 18.732 1.00 64.56 110 ASN A CA 1
ATOM 855 C C . ASN A 1 110 ? 1.725 -6.435 18.029 1.00 64.56 110 ASN A C 1
ATOM 857 O O . ASN A 1 110 ? 0.993 -5.455 17.898 1.00 64.56 110 ASN A O 1
ATOM 861 N N . ILE A 1 111 ? 1.447 -7.652 17.539 1.00 60.09 111 ILE A N 1
ATOM 862 C CA . ILE A 1 111 ? 0.321 -8.024 16.653 1.00 60.09 111 ILE A CA 1
ATOM 863 C C . ILE A 1 111 ? -1.026 -7.453 17.131 1.00 60.09 111 ILE A C 1
ATOM 865 O O . ILE A 1 111 ? -1.913 -7.201 16.325 1.00 60.09 111 ILE A O 1
ATOM 869 N N . ASN A 1 112 ? -1.167 -7.190 18.430 1.00 62.50 112 ASN A N 1
ATOM 870 C CA . ASN A 1 112 ? -2.440 -6.856 19.056 1.00 62.50 112 ASN A CA 1
ATOM 871 C C . ASN A 1 112 ? -2.660 -5.359 19.319 1.00 62.50 112 ASN A C 1
ATOM 873 O O . ASN A 1 112 ? -3.666 -5.013 19.936 1.00 62.50 112 ASN A O 1
ATOM 877 N N . LYS A 1 113 ? -1.736 -4.470 18.928 1.00 78.06 113 LYS A N 1
ATOM 878 C CA . LYS A 1 113 ? -1.825 -3.048 19.309 1.00 78.06 113 LYS A CA 1
ATOM 879 C C . LYS A 1 113 ? -2.135 -2.078 18.178 1.00 78.06 113 LYS A C 1
ATOM 881 O O . LYS A 1 113 ? -2.685 -1.019 18.461 1.00 78.06 113 LYS A O 1
ATOM 886 N N . SER A 1 114 ? -1.828 -2.409 16.928 1.00 86.81 114 SER A N 1
ATOM 887 C CA . SER A 1 114 ? -2.224 -1.569 15.795 1.00 86.81 114 SER A CA 1
ATOM 888 C C . SER A 1 114 ? -3.371 -2.220 15.030 1.00 86.81 114 SER A C 1
ATOM 890 O O . SER A 1 114 ? -3.236 -3.372 14.622 1.00 86.81 114 SER A O 1
ATOM 892 N N . PRO A 1 115 ? -4.467 -1.495 14.746 1.00 88.19 115 PRO A N 1
ATOM 893 C CA . PRO A 1 115 ? -5.512 -1.990 13.856 1.00 88.19 115 PRO A CA 1
ATOM 894 C C . PRO A 1 115 ? -5.123 -1.863 12.373 1.00 88.19 115 PRO A C 1
ATOM 896 O O . PRO A 1 115 ? -5.938 -2.162 11.501 1.00 88.19 115 PRO A O 1
ATOM 899 N N . VAL A 1 116 ? -3.925 -1.351 12.063 1.00 90.62 116 VAL A N 1
ATOM 900 C CA . VAL A 1 116 ? -3.528 -0.972 10.707 1.00 90.62 116 VAL A CA 1
ATOM 901 C C . VAL A 1 116 ? -2.616 -2.015 10.069 1.00 90.62 116 VAL A C 1
ATOM 903 O O . VAL A 1 116 ? -1.554 -2.345 10.594 1.00 90.62 116 VAL A O 1
ATOM 906 N N . ILE A 1 117 ? -2.986 -2.447 8.864 1.00 89.81 117 ILE A N 1
ATOM 907 C CA . ILE A 1 117 ? -2.167 -3.275 7.980 1.00 89.81 117 ILE A CA 1
ATOM 908 C C . ILE A 1 117 ? -1.722 -2.432 6.786 1.00 89.81 117 ILE A C 1
ATOM 910 O O . ILE A 1 117 ? -2.539 -1.880 6.046 1.00 89.81 117 ILE A O 1
ATOM 914 N N . ARG A 1 118 ? -0.408 -2.336 6.576 1.00 90.38 118 ARG A N 1
ATOM 915 C CA . ARG A 1 118 ? 0.186 -1.617 5.443 1.00 90.38 118 ARG A CA 1
ATOM 916 C C . ARG A 1 118 ? 0.368 -2.568 4.258 1.00 90.38 118 ARG A C 1
ATOM 918 O O . ARG A 1 118 ? 1.237 -3.437 4.293 1.00 90.38 118 ARG A O 1
ATOM 925 N N . PHE A 1 119 ? -0.433 -2.404 3.205 1.00 92.62 119 PHE A N 1
ATOM 926 C CA . PHE A 1 119 ? -0.359 -3.235 2.004 1.00 92.62 119 PHE A CA 1
ATOM 927 C C . PHE A 1 119 ? 0.427 -2.535 0.888 1.00 92.62 119 PHE A C 1
ATOM 929 O O . PHE A 1 119 ? 0.029 -1.487 0.370 1.00 92.62 119 PHE A O 1
ATOM 936 N N . TYR A 1 120 ? 1.541 -3.151 0.493 1.00 90.25 120 TYR A N 1
ATOM 937 C CA . TYR A 1 120 ? 2.434 -2.647 -0.547 1.00 90.25 120 TYR A CA 1
ATOM 938 C C . TYR A 1 120 ? 2.315 -3.467 -1.829 1.00 90.25 120 TYR A C 1
ATOM 940 O O . TYR A 1 120 ? 2.309 -4.702 -1.813 1.00 90.25 120 TYR A O 1
ATOM 948 N N . TRP A 1 121 ? 2.277 -2.775 -2.963 1.00 92.50 121 TRP A N 1
ATOM 949 C CA . TRP A 1 121 ? 2.182 -3.397 -4.277 1.00 92.50 121 TRP A CA 1
ATOM 950 C C . TRP A 1 121 ? 2.969 -2.604 -5.324 1.00 92.50 121 TRP A C 1
ATOM 952 O O . TRP A 1 121 ? 3.411 -1.479 -5.097 1.00 92.50 121 TRP A O 1
ATOM 962 N N . GLY A 1 122 ? 3.189 -3.191 -6.496 1.00 92.12 122 GLY A N 1
ATOM 963 C CA . GLY A 1 122 ? 3.971 -2.525 -7.528 1.00 92.12 122 GLY A CA 1
ATOM 964 C C . GLY A 1 122 ? 4.213 -3.375 -8.759 1.00 92.12 122 GLY A C 1
ATOM 965 O O . GLY A 1 122 ? 3.691 -4.483 -8.894 1.00 92.12 122 GLY A O 1
ATOM 966 N N . TYR A 1 123 ? 5.013 -2.826 -9.664 1.00 92.38 123 TYR A N 1
ATOM 967 C CA . TYR A 1 123 ? 5.459 -3.492 -10.879 1.00 92.38 123 TYR A CA 1
ATOM 968 C C . TYR A 1 123 ? 6.875 -4.035 -10.683 1.00 92.38 123 TYR A C 1
ATOM 970 O O . TYR A 1 123 ? 7.777 -3.272 -10.361 1.00 92.38 123 TYR A O 1
ATOM 978 N N . ALA A 1 124 ? 7.086 -5.325 -10.930 1.00 91.44 124 ALA A N 1
ATOM 979 C CA . ALA A 1 124 ? 8.419 -5.913 -11.038 1.00 91.44 124 ALA A CA 1
ATOM 980 C C . ALA A 1 124 ? 8.739 -6.169 -12.512 1.00 91.44 124 ALA A C 1
ATOM 982 O O . ALA A 1 124 ? 7.916 -6.737 -13.238 1.00 91.44 124 ALA A O 1
ATOM 983 N N . SER A 1 125 ? 9.925 -5.757 -12.962 1.00 89.56 125 SER A N 1
ATOM 984 C CA . SER A 1 125 ? 10.337 -6.030 -14.337 1.00 89.56 125 SER A CA 1
ATOM 985 C C . SER A 1 125 ? 10.694 -7.503 -14.509 1.00 89.56 125 SER A C 1
ATOM 987 O O . SER A 1 125 ? 11.371 -8.097 -13.673 1.00 89.56 125 SER A O 1
ATOM 989 N N . SER A 1 126 ? 10.255 -8.108 -15.613 1.00 88.44 126 SER A N 1
ATOM 990 C CA . SER A 1 126 ? 10.746 -9.430 -16.005 1.00 88.44 126 SER A CA 1
ATOM 991 C C . SER A 1 126 ? 12.189 -9.324 -16.493 1.00 88.44 126 SER A C 1
ATOM 993 O O . SER A 1 126 ? 12.506 -8.392 -17.233 1.00 88.44 126 SER A O 1
ATOM 995 N N . LYS A 1 127 ? 13.014 -10.323 -16.162 1.00 88.12 127 LYS A N 1
ATOM 996 C CA . LYS A 1 127 ? 14.426 -10.398 -16.562 1.00 88.12 127 LYS A CA 1
ATOM 997 C C . LYS A 1 127 ? 14.611 -10.110 -18.057 1.00 88.12 127 LYS A C 1
ATOM 999 O O . LYS A 1 127 ? 14.012 -10.787 -18.893 1.00 88.12 127 LYS A O 1
ATOM 1004 N N . GLY A 1 128 ? 15.449 -9.131 -18.385 1.00 88.19 128 GLY A N 1
ATOM 1005 C CA . GLY A 1 128 ? 15.729 -8.679 -19.750 1.00 88.19 128 GLY A CA 1
ATOM 1006 C C . GLY A 1 128 ? 14.789 -7.587 -20.278 1.00 88.19 128 GLY A C 1
ATOM 1007 O O . GLY A 1 128 ? 14.971 -7.143 -21.409 1.00 88.19 128 GLY A O 1
ATOM 1008 N N . ASN A 1 129 ? 13.789 -7.150 -19.505 1.00 89.62 129 ASN A N 1
ATOM 1009 C CA . ASN A 1 129 ? 12.888 -6.046 -19.866 1.00 89.62 129 ASN A CA 1
ATOM 1010 C C . ASN A 1 129 ? 13.112 -4.775 -19.028 1.00 89.62 129 ASN A C 1
ATOM 1012 O O . ASN A 1 129 ? 12.337 -3.829 -19.162 1.00 89.62 129 ASN A O 1
ATOM 1016 N N . GLU A 1 130 ? 14.143 -4.725 -18.185 1.00 91.06 130 GLU A N 1
ATOM 1017 C CA . GLU A 1 130 ? 14.424 -3.604 -17.276 1.00 91.06 130 GLU A CA 1
ATOM 1018 C C . GLU A 1 130 ? 14.625 -2.285 -18.040 1.00 91.06 130 GLU A C 1
ATOM 1020 O O . GLU A 1 130 ? 14.164 -1.233 -17.612 1.00 91.06 130 GLU A O 1
ATOM 1025 N N . ASP A 1 131 ? 15.223 -2.358 -19.231 1.00 90.62 131 ASP A N 1
ATOM 1026 C CA . ASP A 1 131 ? 15.470 -1.210 -20.112 1.00 90.62 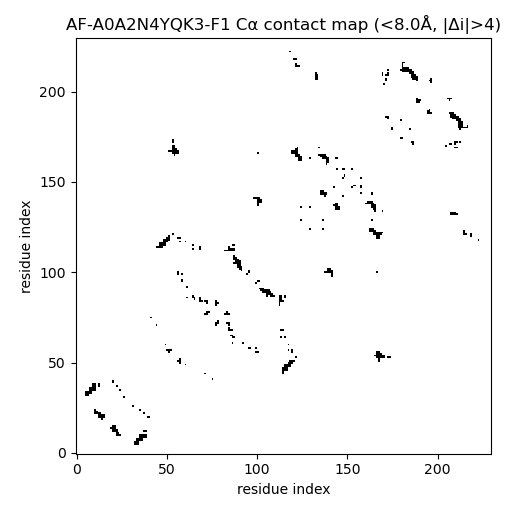131 ASP A CA 1
ATOM 1027 C C . ASP A 1 131 ? 14.303 -0.875 -21.055 1.00 90.62 131 ASP A C 1
ATOM 1029 O O . ASP A 1 131 ? 14.369 0.079 -21.831 1.00 90.62 131 ASP A O 1
ATOM 1033 N N . ARG A 1 132 ? 13.226 -1.669 -21.040 1.00 90.50 132 ARG A N 1
ATOM 1034 C CA . ARG A 1 132 ? 12.124 -1.524 -22.002 1.00 90.50 132 ARG A CA 1
ATOM 1035 C C . ARG A 1 132 ? 11.280 -0.276 -21.751 1.00 90.50 132 ARG A C 1
ATOM 1037 O O . ARG A 1 132 ? 10.651 0.235 -22.680 1.00 90.50 132 ARG A O 1
ATOM 1044 N N . TYR A 1 133 ? 11.234 0.184 -20.506 1.00 89.19 133 TYR A N 1
ATOM 1045 C CA . TYR A 1 133 ? 10.407 1.304 -20.080 1.00 89.19 133 TYR A CA 1
ATOM 1046 C C . TYR A 1 133 ? 11.244 2.299 -19.278 1.00 89.19 133 TYR A C 1
ATOM 1048 O O . TYR A 1 133 ? 12.145 1.916 -18.538 1.00 89.19 1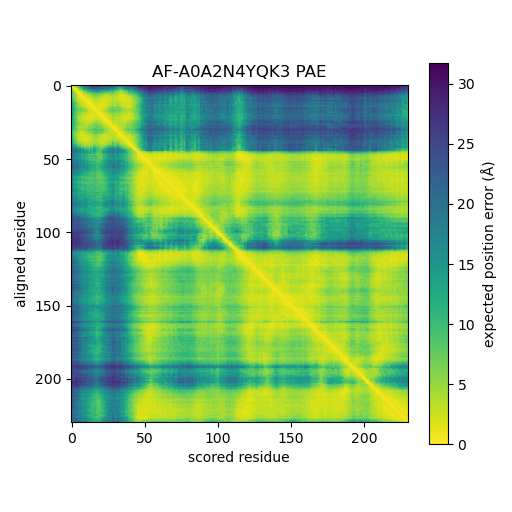33 TYR A O 1
ATOM 1056 N N . ILE A 1 134 ? 10.924 3.585 -19.411 1.00 86.50 134 ILE A N 1
ATOM 1057 C CA . ILE A 1 134 ? 11.598 4.657 -18.669 1.00 86.50 134 ILE A CA 1
ATOM 1058 C C . ILE A 1 134 ? 10.893 4.788 -17.324 1.00 86.50 134 ILE A C 1
ATOM 1060 O O . ILE A 1 134 ? 9.978 5.596 -17.168 1.00 86.50 134 ILE A O 1
ATOM 1064 N N . ILE A 1 135 ? 11.259 3.903 -16.403 1.00 86.12 135 ILE A N 1
ATOM 1065 C CA . ILE A 1 135 ? 10.581 3.730 -15.124 1.00 86.12 135 ILE A CA 1
ATOM 1066 C C . ILE A 1 135 ? 11.602 3.545 -13.994 1.00 86.12 135 ILE A C 1
ATOM 1068 O O . ILE A 1 135 ? 12.635 2.916 -14.233 1.00 86.12 135 ILE A O 1
ATOM 1072 N N . PRO A 1 136 ? 11.335 4.053 -12.779 1.00 86.62 136 PRO A N 1
ATOM 1073 C CA . PRO A 1 136 ? 12.109 3.711 -11.592 1.00 86.62 136 PRO A CA 1
ATOM 1074 C C . PRO A 1 136 ? 12.151 2.198 -11.396 1.00 86.62 136 PRO A C 1
ATOM 1076 O O . PRO A 1 136 ? 11.132 1.524 -11.544 1.00 86.62 136 PRO A O 1
ATOM 1079 N N . LEU A 1 137 ? 13.324 1.667 -11.071 1.00 89.88 137 LEU A N 1
ATOM 1080 C CA . LEU A 1 137 ? 13.519 0.247 -10.811 1.00 89.88 137 LEU A CA 1
ATOM 1081 C C . LEU A 1 137 ? 14.532 0.118 -9.686 1.00 89.88 137 LEU A C 1
ATOM 1083 O O . LEU A 1 137 ? 15.730 0.120 -9.942 1.00 89.88 137 LEU A O 1
ATOM 1087 N N . ALA A 1 138 ? 14.060 -0.004 -8.449 1.00 89.75 138 ALA A N 1
ATOM 1088 C CA . ALA A 1 138 ? 14.938 -0.253 -7.313 1.00 89.75 138 ALA A CA 1
ATOM 1089 C C . ALA A 1 138 ? 14.810 -1.692 -6.828 1.00 89.75 138 ALA A C 1
ATOM 1091 O O . ALA A 1 138 ? 13.769 -2.328 -6.997 1.00 89.75 138 ALA A O 1
ATOM 1092 N N . ASN A 1 139 ? 15.882 -2.208 -6.241 1.00 89.31 139 ASN A N 1
ATOM 1093 C CA . ASN A 1 139 ? 15.821 -3.454 -5.493 1.00 89.31 139 ASN A CA 1
ATOM 1094 C C . ASN A 1 139 ? 15.337 -3.213 -4.057 1.00 89.31 139 ASN A C 1
ATOM 1096 O O . ASN A 1 139 ? 15.084 -2.083 -3.647 1.00 89.31 139 ASN A O 1
ATOM 1100 N N . GLU A 1 140 ? 15.262 -4.285 -3.272 1.00 83.38 140 GLU A N 1
ATOM 1101 C CA . GLU A 1 140 ? 14.830 -4.234 -1.871 1.00 83.38 140 GLU A CA 1
ATOM 1102 C C . GLU A 1 140 ? 15.691 -3.313 -1.002 1.00 83.38 140 GLU A C 1
ATOM 1104 O O . GLU A 1 140 ? 15.208 -2.811 -0.002 1.00 83.38 140 GLU A O 1
ATOM 1109 N N . LYS A 1 141 ? 16.949 -3.051 -1.374 1.00 83.88 141 LYS A N 1
ATOM 1110 C CA . LYS A 1 141 ? 17.860 -2.150 -0.646 1.00 83.88 141 LYS A CA 1
ATOM 1111 C C . LYS A 1 141 ? 17.744 -0.690 -1.101 1.00 83.88 141 LYS A C 1
ATOM 1113 O O . LYS A 1 141 ? 18.606 0.118 -0.761 1.00 83.88 141 LYS A O 1
ATOM 1118 N N . GLY A 1 142 ? 16.745 -0.358 -1.916 1.00 83.62 142 GLY A N 1
ATOM 1119 C CA . GLY A 1 142 ? 16.566 0.973 -2.489 1.00 83.62 142 GLY A CA 1
ATOM 1120 C C . GLY A 1 142 ? 17.613 1.355 -3.539 1.00 83.62 142 GLY A C 1
ATOM 1121 O O . GLY A 1 142 ? 17.708 2.527 -3.893 1.00 83.62 142 GLY A O 1
ATOM 1122 N N . VAL A 1 143 ? 18.402 0.399 -4.040 1.00 88.12 143 VAL A N 1
ATOM 1123 C CA . VAL A 1 143 ? 19.426 0.656 -5.062 1.00 88.12 143 VAL A CA 1
ATOM 1124 C C . VAL A 1 143 ? 18.775 0.654 -6.441 1.00 88.12 143 VAL A C 1
ATOM 1126 O O . VAL A 1 143 ? 18.161 -0.338 -6.836 1.00 88.12 143 VAL A O 1
ATOM 1129 N N . ASP A 1 144 ? 18.929 1.757 -7.174 1.00 89.56 144 ASP A N 1
ATOM 1130 C CA . ASP A 1 144 ? 18.339 1.949 -8.499 1.00 89.56 144 ASP A CA 1
ATOM 1131 C C . ASP A 1 144 ? 19.143 1.248 -9.611 1.00 89.56 144 ASP A C 1
ATOM 1133 O O . ASP A 1 144 ? 20.358 1.415 -9.746 1.00 89.56 144 ASP A O 1
ATOM 1137 N N . TYR A 1 145 ? 18.440 0.495 -10.456 1.00 91.75 145 TYR A N 1
ATOM 1138 C CA . TYR A 1 145 ? 18.979 -0.213 -11.619 1.00 91.75 145 TYR A CA 1
ATOM 1139 C C . TYR A 1 145 ? 19.698 0.738 -12.586 1.00 91.75 145 TYR A C 1
ATOM 1141 O O . TYR A 1 145 ? 20.798 0.441 -13.062 1.00 91.75 145 TYR A O 1
ATOM 1149 N N . HIS A 1 146 ? 19.103 1.904 -12.868 1.00 90.31 146 HIS A N 1
ATOM 1150 C CA . HIS A 1 146 ? 19.657 2.850 -13.841 1.00 90.31 146 HIS A CA 1
ATOM 1151 C C . HIS A 1 146 ? 20.908 3.539 -13.306 1.00 90.31 146 HIS A C 1
ATOM 1153 O O . HIS A 1 146 ? 21.822 3.831 -14.079 1.00 90.31 146 HIS A O 1
ATOM 1159 N N . GLN A 1 147 ? 20.991 3.765 -11.993 1.00 90.56 147 GLN A N 1
ATOM 1160 C CA . GLN A 1 147 ? 22.219 4.214 -11.345 1.00 90.56 147 GLN A CA 1
ATOM 1161 C C . GLN A 1 147 ? 23.358 3.206 -11.532 1.00 90.56 147 GLN A C 1
ATOM 1163 O O . GLN A 1 147 ? 24.402 3.593 -12.055 1.00 90.56 147 GLN A O 1
ATOM 1168 N N . LEU A 1 148 ? 23.148 1.927 -11.201 1.00 92.06 148 LEU A N 1
ATOM 1169 C CA . LEU A 1 148 ? 24.176 0.886 -11.369 1.00 92.06 148 LEU A CA 1
ATOM 1170 C C . LEU A 1 148 ? 24.653 0.786 -12.829 1.00 92.06 148 LEU A C 1
ATOM 1172 O O . LEU A 1 148 ? 25.837 0.584 -13.105 1.00 92.06 148 LEU A O 1
ATOM 1176 N N . LYS A 1 149 ? 23.736 0.985 -13.782 1.00 91.88 149 LYS A N 1
ATOM 1177 C CA . LYS A 1 149 ? 24.052 1.031 -15.212 1.00 91.88 149 LYS A CA 1
ATOM 1178 C C . LYS A 1 149 ? 24.894 2.255 -15.592 1.00 91.88 149 LYS A C 1
ATOM 1180 O O . LYS A 1 149 ? 25.839 2.114 -16.365 1.00 91.88 149 LYS A O 1
ATOM 1185 N N . ARG A 1 150 ? 24.596 3.442 -15.046 1.00 93.12 150 ARG A N 1
ATOM 1186 C CA . ARG A 1 150 ? 25.414 4.661 -15.239 1.00 93.12 150 ARG A CA 1
ATOM 1187 C C . ARG A 1 150 ? 26.818 4.520 -14.652 1.00 93.12 150 ARG A C 1
ATOM 1189 O O . ARG A 1 150 ? 27.760 5.083 -15.199 1.00 93.12 150 ARG A O 1
ATOM 1196 N N . GLU A 1 151 ? 26.959 3.740 -13.587 1.00 94.69 151 GLU A N 1
ATOM 1197 C CA . GLU A 1 151 ? 28.244 3.394 -12.968 1.00 94.69 151 GLU A CA 1
ATOM 1198 C C . GLU A 1 151 ? 29.039 2.340 -13.769 1.00 94.69 151 GLU A C 1
ATOM 1200 O O . GLU A 1 151 ? 30.119 1.931 -13.353 1.00 94.69 151 GLU A O 1
ATOM 1205 N N . ASN A 1 152 ? 28.548 1.926 -14.947 1.00 93.62 152 ASN A N 1
ATOM 1206 C CA . ASN A 1 152 ? 29.158 0.921 -15.826 1.00 93.62 152 ASN A CA 1
ATOM 1207 C C . ASN A 1 152 ? 29.343 -0.458 -15.169 1.00 93.62 152 ASN A C 1
ATOM 1209 O O . ASN A 1 152 ? 30.234 -1.223 -15.549 1.00 93.62 152 ASN A O 1
ATOM 1213 N N . ILE A 1 153 ? 28.490 -0.811 -14.203 1.00 94.06 153 ILE A N 1
ATOM 1214 C CA . ILE A 1 153 ? 28.506 -2.146 -13.603 1.00 94.06 153 ILE A CA 1
ATOM 1215 C C . ILE A 1 153 ? 28.044 -3.174 -14.654 1.00 94.06 153 ILE A C 1
ATOM 1217 O O . ILE A 1 153 ? 27.034 -2.954 -15.329 1.00 94.06 153 ILE A O 1
ATOM 1221 N N . PRO A 1 154 ? 28.738 -4.321 -14.813 1.00 94.25 154 PRO A N 1
ATOM 1222 C CA . PRO A 1 154 ? 28.324 -5.355 -15.755 1.00 94.25 154 PRO A CA 1
ATOM 1223 C C . PRO A 1 154 ? 26.900 -5.848 -15.479 1.00 94.25 154 PRO A C 1
ATOM 1225 O O . PRO A 1 154 ? 26.552 -6.135 -14.334 1.00 94.25 154 PRO A O 1
ATOM 1228 N N . TYR A 1 155 ? 26.098 -6.035 -16.532 1.00 90.88 155 TYR A N 1
ATOM 1229 C CA . TYR A 1 155 ? 24.687 -6.436 -16.419 1.00 90.88 155 TYR A CA 1
ATOM 1230 C C . TYR A 1 155 ? 24.471 -7.678 -15.537 1.00 90.88 155 TYR A C 1
ATOM 1232 O O . TYR A 1 155 ? 23.544 -7.712 -14.733 1.00 90.88 155 TYR A O 1
ATOM 1240 N N . ALA A 1 156 ? 25.360 -8.674 -15.616 1.00 92.56 156 ALA A N 1
ATOM 1241 C CA . ALA A 1 156 ? 25.294 -9.866 -14.768 1.00 92.56 156 ALA A CA 1
ATOM 1242 C C . ALA A 1 156 ? 25.353 -9.532 -13.262 1.00 92.56 156 ALA A C 1
ATOM 1244 O O . ALA A 1 156 ? 24.603 -10.109 -12.477 1.00 92.56 156 ALA A O 1
ATOM 1245 N N . ASN A 1 157 ? 26.183 -8.560 -12.877 1.00 93.88 157 ASN A N 1
ATOM 1246 C CA . ASN A 1 157 ? 26.343 -8.121 -11.490 1.00 93.88 157 ASN A CA 1
ATOM 1247 C C . ASN A 1 157 ? 25.184 -7.226 -11.034 1.00 93.88 157 ASN A C 1
ATOM 1249 O O . ASN A 1 157 ? 24.842 -7.230 -9.854 1.00 93.88 157 ASN A O 1
ATOM 1253 N N . ILE A 1 158 ? 24.564 -6.477 -11.952 1.00 92.62 158 ILE A N 1
ATOM 1254 C CA . ILE A 1 158 ? 23.335 -5.724 -11.666 1.00 92.62 158 ILE A CA 1
ATOM 1255 C C . ILE A 1 158 ? 22.196 -6.704 -11.375 1.00 92.62 158 ILE A C 1
ATOM 1257 O O . ILE A 1 158 ? 21.556 -6.621 -10.332 1.00 92.62 158 ILE A O 1
ATOM 1261 N N . MET A 1 159 ? 21.983 -7.688 -12.253 1.00 91.31 159 MET A N 1
ATOM 1262 C CA . MET A 1 159 ? 20.892 -8.656 -12.102 1.00 91.31 159 MET A CA 1
ATOM 1263 C C . MET A 1 159 ? 21.053 -9.573 -10.885 1.00 91.31 159 MET A C 1
ATOM 1265 O O . MET A 1 159 ? 20.051 -10.066 -10.374 1.00 91.31 159 MET A O 1
ATOM 1269 N N . ALA A 1 160 ? 22.279 -9.765 -10.388 1.00 91.69 160 ALA A N 1
ATOM 1270 C CA . ALA A 1 160 ? 22.538 -10.456 -9.124 1.00 91.69 160 ALA A CA 1
ATOM 1271 C C . ALA A 1 160 ? 22.031 -9.686 -7.886 1.00 91.69 160 ALA A C 1
ATOM 1273 O O . ALA A 1 160 ? 21.885 -10.280 -6.823 1.00 91.69 160 ALA A O 1
ATOM 1274 N N . GLN A 1 161 ? 21.759 -8.382 -8.015 1.00 90.06 161 GLN A N 1
ATOM 1275 C CA . GLN A 1 161 ? 21.219 -7.532 -6.948 1.00 90.06 161 GLN A CA 1
ATOM 1276 C C . GLN A 1 161 ? 19.697 -7.346 -7.028 1.00 90.06 161 GLN A C 1
ATOM 1278 O O . GLN A 1 161 ? 19.139 -6.633 -6.195 1.00 90.06 161 GLN A O 1
ATOM 1283 N N . GLY A 1 162 ? 19.042 -7.922 -8.041 1.00 85.44 162 GLY A N 1
ATOM 1284 C CA . GLY A 1 162 ? 17.590 -7.875 -8.195 1.00 85.44 162 GLY A CA 1
ATOM 1285 C C . GLY A 1 162 ? 16.850 -8.812 -7.224 1.00 85.44 162 GLY A C 1
ATOM 1286 O O . GLY A 1 162 ? 17.483 -9.494 -6.419 1.00 85.44 162 GLY A O 1
ATOM 1287 N N . PRO A 1 163 ? 15.513 -8.903 -7.325 1.00 89.81 163 PRO A N 1
ATOM 1288 C CA . PRO A 1 163 ? 14.671 -8.314 -8.368 1.00 89.81 163 PRO A CA 1
ATOM 1289 C C . PRO A 1 163 ? 14.559 -6.787 -8.261 1.00 89.81 163 PRO A C 1
ATOM 1291 O O . PRO A 1 163 ? 14.657 -6.225 -7.175 1.00 89.81 163 PRO A O 1
ATOM 1294 N N . PHE A 1 164 ? 14.330 -6.123 -9.398 1.00 91.44 164 PHE A N 1
ATOM 1295 C CA . PHE A 1 164 ? 14.076 -4.681 -9.449 1.00 91.44 164 PHE A CA 1
ATOM 1296 C C . PHE A 1 164 ? 12.594 -4.392 -9.699 1.00 91.44 164 PHE A C 1
ATOM 1298 O O . PHE A 1 164 ? 11.955 -5.008 -10.562 1.00 91.44 164 PHE A O 1
ATOM 1305 N N . PHE A 1 165 ? 12.049 -3.432 -8.957 1.00 90.88 165 PHE A N 1
ATOM 1306 C CA . PHE A 1 165 ? 10.630 -3.110 -8.953 1.00 90.88 165 PHE A CA 1
ATOM 1307 C C . PHE A 1 165 ? 10.357 -1.611 -8.774 1.00 90.88 165 PHE A C 1
ATOM 1309 O O . PHE A 1 165 ? 11.218 -0.823 -8.388 1.00 90.88 165 PHE A O 1
ATOM 1316 N N . TRP A 1 166 ? 9.113 -1.230 -9.055 1.00 89.50 166 TRP A N 1
ATOM 1317 C CA . TRP A 1 166 ? 8.556 0.101 -8.859 1.00 89.50 166 TRP A CA 1
ATOM 1318 C C . TRP A 1 166 ? 7.313 0.017 -7.974 1.00 89.50 166 TRP A C 1
ATOM 1320 O O . TRP A 1 166 ? 6.310 -0.585 -8.374 1.00 89.50 166 TRP A O 1
ATOM 1330 N N . GLY A 1 167 ? 7.353 0.648 -6.798 1.00 88.56 167 GLY A N 1
ATOM 1331 C CA . GLY A 1 167 ? 6.175 0.808 -5.941 1.00 88.56 167 GLY A CA 1
ATOM 1332 C C . GLY A 1 167 ? 5.040 1.535 -6.667 1.00 88.56 167 GLY A C 1
ATOM 1333 O O . GLY A 1 167 ? 5.242 2.577 -7.289 1.00 88.56 167 GLY A O 1
ATOM 1334 N N . GLY A 1 168 ? 3.858 0.920 -6.676 1.00 87.44 168 GLY A N 1
ATOM 1335 C CA . GLY A 1 168 ? 2.654 1.419 -7.352 1.00 87.44 168 GLY A CA 1
ATOM 1336 C C . GLY A 1 168 ? 2.707 1.358 -8.885 1.00 87.44 168 GLY A C 1
ATOM 1337 O O . GLY A 1 168 ? 1.679 1.462 -9.552 1.00 87.44 168 GLY A O 1
ATOM 1338 N N . GLY A 1 169 ? 3.885 1.153 -9.473 1.00 90.56 169 GLY A N 1
ATOM 1339 C CA . GLY A 1 169 ? 4.082 1.134 -10.915 1.00 90.56 169 GLY A CA 1
ATOM 1340 C C . GLY A 1 169 ? 3.783 2.477 -11.607 1.00 90.56 169 GLY A C 1
ATOM 1341 O O . GLY A 1 169 ? 3.564 3.500 -10.955 1.00 90.56 169 GLY A O 1
ATOM 1342 N N . PRO A 1 170 ? 3.769 2.479 -12.951 1.00 89.25 170 PRO A N 1
ATOM 1343 C CA . PRO A 1 170 ? 3.641 3.701 -13.738 1.00 89.25 170 PRO A CA 1
ATOM 1344 C C . PR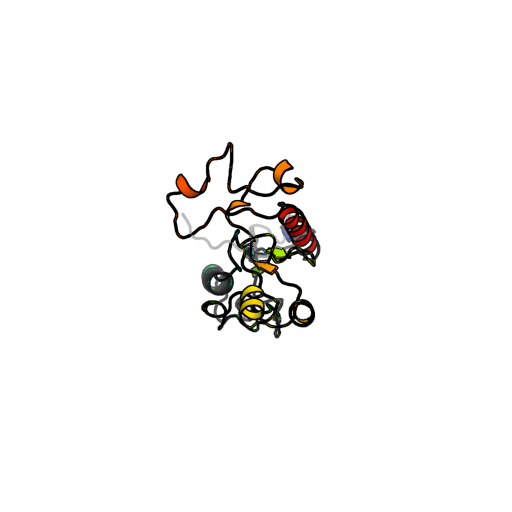O A 1 170 ? 2.321 4.441 -13.533 1.00 89.25 170 PRO A C 1
ATOM 1346 O O . PRO A 1 170 ? 1.246 3.853 -13.656 1.00 89.25 170 PRO A O 1
ATOM 1349 N N . PHE A 1 171 ? 2.404 5.759 -13.338 1.00 86.31 171 PHE A N 1
ATOM 1350 C CA . PHE A 1 171 ? 1.244 6.640 -13.175 1.00 86.31 171 PHE A CA 1
ATOM 1351 C C . PHE A 1 171 ? 0.227 6.496 -14.322 1.00 86.31 171 PHE A C 1
ATOM 1353 O O . PHE A 1 171 ? -0.959 6.265 -14.093 1.00 86.31 171 PHE A O 1
ATOM 1360 N N . GLN A 1 172 ? 0.704 6.524 -15.569 1.00 86.62 172 GLN A N 1
ATOM 1361 C CA . GLN A 1 172 ? -0.096 6.410 -16.794 1.00 86.62 172 GLN A CA 1
ATOM 1362 C C . GLN A 1 172 ? -0.823 5.065 -16.962 1.00 86.62 172 GLN A C 1
ATOM 1364 O O . GLN A 1 172 ? -1.687 4.909 -17.829 1.00 86.62 172 GLN A O 1
ATOM 1369 N N . ASN A 1 173 ? -0.474 4.065 -16.151 1.00 88.88 173 ASN A N 1
ATOM 1370 C CA . ASN A 1 173 ? -1.172 2.792 -16.144 1.00 88.88 173 ASN A CA 1
ATOM 1371 C C . ASN A 1 173 ? -2.405 2.784 -15.238 1.00 88.88 173 ASN A C 1
ATOM 1373 O O . ASN A 1 173 ? -3.113 1.776 -15.265 1.00 88.88 173 ASN A O 1
ATOM 1377 N N . GLY A 1 174 ? -2.676 3.841 -14.466 1.00 87.31 174 GLY A N 1
ATOM 1378 C CA . GLY A 1 174 ? -3.887 3.951 -13.653 1.00 87.31 174 GLY A CA 1
ATOM 1379 C C . GLY A 1 174 ? -5.145 3.706 -14.490 1.00 87.31 174 GLY A C 1
ATOM 1380 O O . GLY A 1 174 ? -5.312 4.276 -15.569 1.00 87.31 174 GLY A O 1
ATOM 1381 N N . THR A 1 175 ? -6.010 2.794 -14.042 1.00 85.75 175 THR A N 1
ATOM 1382 C CA . THR A 1 175 ? -7.241 2.453 -14.761 1.00 85.75 175 THR A CA 1
ATOM 1383 C C . THR A 1 175 ? -8.280 1.837 -13.830 1.00 85.75 175 THR A C 1
ATOM 1385 O O . THR A 1 175 ? -7.933 1.153 -12.873 1.00 85.75 175 THR A O 1
ATOM 1388 N N . ASN A 1 176 ? -9.555 2.045 -14.151 1.00 86.50 176 ASN A N 1
ATOM 1389 C CA . ASN A 1 176 ? -10.697 1.327 -13.583 1.00 86.50 176 ASN A CA 1
ATOM 1390 C C . ASN A 1 176 ? -11.280 0.292 -14.570 1.00 86.50 176 ASN A C 1
ATOM 1392 O O . ASN A 1 176 ? -12.271 -0.368 -14.270 1.00 86.50 176 ASN A O 1
ATOM 1396 N N . ASN A 1 177 ? -10.696 0.159 -15.766 1.00 88.75 177 ASN A N 1
ATOM 1397 C CA . ASN A 1 177 ? -11.189 -0.740 -16.798 1.00 88.75 177 ASN A CA 1
ATOM 1398 C C . ASN A 1 177 ? -10.668 -2.159 -16.550 1.00 88.75 177 ASN A C 1
ATOM 1400 O O . ASN A 1 177 ? -9.471 -2.416 -16.691 1.00 88.75 177 ASN A O 1
ATOM 1404 N N . LEU A 1 178 ? -11.589 -3.080 -16.250 1.00 88.38 178 LEU A N 1
ATOM 1405 C CA . LEU A 1 178 ? -11.275 -4.475 -15.949 1.00 88.38 178 LEU A CA 1
ATOM 1406 C C . LEU A 1 178 ? -10.469 -5.113 -17.091 1.00 88.38 178 LEU A C 1
ATOM 1408 O O . LEU A 1 178 ? -9.331 -5.500 -16.876 1.00 88.38 178 LEU A O 1
ATOM 1412 N N . HIS A 1 179 ? -10.967 -5.110 -18.332 1.00 88.81 179 HIS A N 1
ATOM 1413 C CA . HIS A 1 179 ? -10.268 -5.709 -19.483 1.00 88.81 179 HIS A CA 1
ATOM 1414 C C . HIS A 1 179 ? -8.829 -5.209 -19.671 1.00 88.81 179 HIS A C 1
ATOM 1416 O O . HIS A 1 179 ? -7.948 -5.963 -20.085 1.00 88.81 179 HIS A O 1
ATOM 1422 N N . SER A 1 180 ? -8.573 -3.945 -19.341 1.00 87.06 180 SER A N 1
ATOM 1423 C CA . SER A 1 180 ? -7.248 -3.343 -19.458 1.00 87.06 180 SER A CA 1
ATOM 1424 C C . SER A 1 180 ? -6.235 -3.947 -18.490 1.00 87.06 180 SER A C 1
ATOM 1426 O O . SER A 1 180 ? -5.050 -3.920 -18.814 1.00 87.06 180 SER A O 1
ATOM 1428 N N . LEU A 1 181 ? -6.670 -4.518 -17.360 1.00 89.44 181 LEU A N 1
ATOM 1429 C CA . LEU A 1 181 ? -5.811 -5.193 -16.379 1.00 89.44 181 LEU A CA 1
ATOM 1430 C C . LEU A 1 181 ? -5.250 -6.521 -16.915 1.00 89.44 181 LEU A C 1
ATOM 1432 O O . LEU A 1 181 ? -4.103 -6.849 -16.626 1.00 89.44 181 LEU A O 1
ATOM 1436 N N . TRP A 1 182 ? -6.006 -7.248 -17.748 1.00 89.25 182 TRP A N 1
ATOM 1437 C CA . TRP A 1 182 ? -5.561 -8.508 -18.377 1.00 89.25 182 TRP A CA 1
ATOM 1438 C C . TRP A 1 182 ? -4.950 -8.317 -19.771 1.00 89.25 182 TRP A C 1
ATOM 1440 O O . TRP A 1 182 ? -4.483 -9.275 -20.381 1.00 89.25 182 TRP A O 1
ATOM 1450 N N . SER A 1 183 ? -4.926 -7.088 -20.285 1.00 89.25 183 SER A N 1
ATOM 1451 C CA . SER A 1 183 ? -4.331 -6.780 -21.584 1.00 89.25 183 SER A CA 1
ATOM 1452 C C . SER A 1 183 ? -2.811 -6.970 -21.576 1.00 89.25 183 SER A C 1
ATOM 1454 O O . SER A 1 183 ? -2.119 -6.524 -20.662 1.00 89.25 183 SER A O 1
ATOM 1456 N N . GLU A 1 184 ? -2.270 -7.523 -22.665 1.00 90.25 184 GLU A N 1
ATOM 1457 C CA . GLU A 1 184 ? -0.822 -7.572 -22.945 1.00 90.25 184 GLU A CA 1
ATOM 1458 C C . GLU A 1 184 ? -0.235 -6.209 -23.346 1.00 90.25 184 GLU A C 1
ATOM 1460 O O . GLU A 1 184 ? 0.945 -6.096 -23.677 1.00 90.25 184 GLU A O 1
ATOM 1465 N N . LYS A 1 185 ? -1.061 -5.158 -23.389 1.00 88.88 185 LYS A N 1
ATOM 1466 C CA . LYS A 1 185 ? -0.661 -3.811 -23.799 1.00 88.88 185 LYS A CA 1
ATOM 1467 C C . LYS A 1 185 ? -0.767 -2.852 -22.617 1.00 88.88 185 LYS A C 1
ATOM 1469 O O . LYS A 1 185 ? -1.826 -2.734 -22.002 1.00 88.88 185 LYS A O 1
ATOM 1474 N N . GLY A 1 186 ? 0.324 -2.140 -22.349 1.00 88.50 186 GLY A N 1
ATOM 1475 C CA . GLY A 1 186 ? 0.345 -0.988 -21.450 1.00 88.50 186 GLY A CA 1
ATOM 1476 C C . GLY A 1 186 ? 0.032 0.326 -22.163 1.00 88.50 186 GLY A C 1
ATOM 1477 O O . GLY A 1 186 ? -0.348 0.346 -23.340 1.00 88.50 186 GLY A O 1
ATOM 1478 N N . PHE A 1 187 ? 0.198 1.433 -21.441 1.00 90.06 187 PHE A N 1
ATOM 1479 C CA . PHE A 1 187 ? 0.101 2.772 -22.016 1.00 90.06 187 PHE A CA 1
ATOM 1480 C C . PHE A 1 187 ? 1.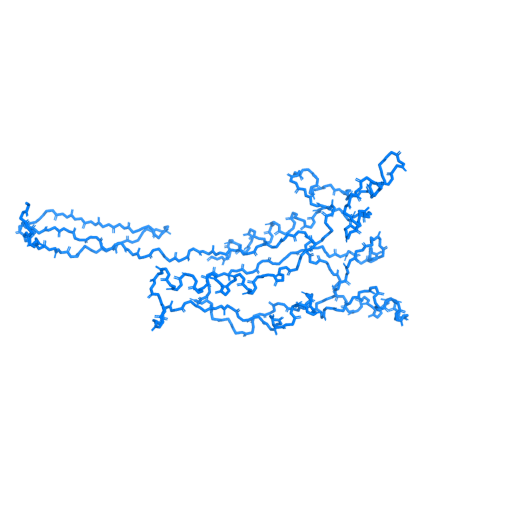146 2.987 -23.124 1.00 90.06 187 PHE A C 1
ATOM 1482 O O . PHE A 1 187 ? 2.303 2.578 -22.996 1.00 90.06 187 PHE A O 1
ATOM 1489 N N . LYS A 1 188 ? 0.738 3.652 -24.209 1.00 88.31 188 LYS A N 1
ATOM 1490 C CA . LYS A 1 188 ? 1.622 4.063 -25.303 1.00 88.31 188 LYS A CA 1
ATOM 1491 C C . LYS A 1 188 ? 1.741 5.576 -25.314 1.00 88.31 188 LYS A C 1
ATOM 1493 O O . LYS A 1 188 ? 0.729 6.264 -25.381 1.00 88.31 188 LYS A O 1
ATOM 1498 N N . GLU A 1 189 ? 2.970 6.080 -25.351 1.00 88.06 189 GLU A N 1
ATOM 1499 C CA . GLU A 1 189 ? 3.218 7.528 -25.395 1.00 88.06 189 GLU A CA 1
ATOM 1500 C C . GLU A 1 189 ? 2.737 8.191 -26.691 1.00 88.06 189 GLU A C 1
ATOM 1502 O O . GLU A 1 189 ? 2.553 9.406 -26.727 1.00 88.06 189 GLU A O 1
ATOM 1507 N N . ARG A 1 190 ? 2.547 7.413 -27.765 1.00 86.88 190 ARG A N 1
ATOM 1508 C CA . ARG A 1 190 ? 2.111 7.904 -29.074 1.00 86.88 190 ARG A CA 1
ATOM 1509 C C . ARG A 1 190 ? 0.812 7.251 -29.506 1.00 86.88 190 ARG A C 1
ATOM 1511 O O . ARG A 1 190 ? 0.736 6.027 -29.628 1.00 86.88 190 ARG A O 1
ATOM 1518 N N . VAL A 1 191 ? -0.170 8.085 -29.825 1.00 82.69 191 VAL A N 1
ATOM 1519 C CA . VAL A 1 191 ? -1.463 7.681 -30.384 1.00 82.69 191 VAL A CA 1
ATOM 1520 C C . VAL A 1 191 ? -1.655 8.444 -31.690 1.00 82.69 191 VAL A C 1
ATOM 1522 O O . VAL A 1 191 ? -1.518 9.662 -31.721 1.00 82.69 191 VAL A O 1
ATOM 1525 N N . GLY A 1 192 ? -1.872 7.727 -32.798 1.00 80.12 192 GLY A N 1
ATOM 1526 C CA . GLY A 1 192 ? -2.018 8.354 -34.120 1.00 80.12 192 GLY A CA 1
ATOM 1527 C C . GLY A 1 192 ? -0.803 9.183 -34.565 1.00 80.12 192 GLY A C 1
ATOM 1528 O O . GLY A 1 192 ? -0.953 10.156 -35.289 1.00 80.12 192 GLY A O 1
ATOM 1529 N N . GLY A 1 193 ? 0.402 8.846 -34.089 1.00 81.56 193 GLY A N 1
ATOM 1530 C CA . GLY A 1 193 ? 1.630 9.589 -34.388 1.00 81.56 193 GLY A CA 1
ATOM 1531 C C . GLY A 1 193 ? 1.893 10.799 -33.484 1.00 81.56 193 GLY A C 1
ATOM 1532 O O . GLY A 1 193 ? 3.028 11.274 -33.462 1.00 81.56 193 GLY A O 1
ATOM 1533 N N . VAL A 1 194 ? 0.928 11.236 -32.673 1.00 81.81 194 VAL A N 1
ATOM 1534 C CA . VAL A 1 194 ? 1.064 12.373 -31.748 1.00 81.81 194 VAL A CA 1
ATOM 1535 C C . VAL A 1 194 ? 1.532 11.887 -30.377 1.00 81.81 194 VAL A C 1
ATOM 1537 O O . VAL A 1 194 ? 1.030 10.880 -29.877 1.00 81.81 194 VAL A O 1
ATOM 1540 N N . LYS A 1 195 ? 2.505 12.582 -29.767 1.00 83.31 195 LYS A N 1
ATOM 1541 C CA . 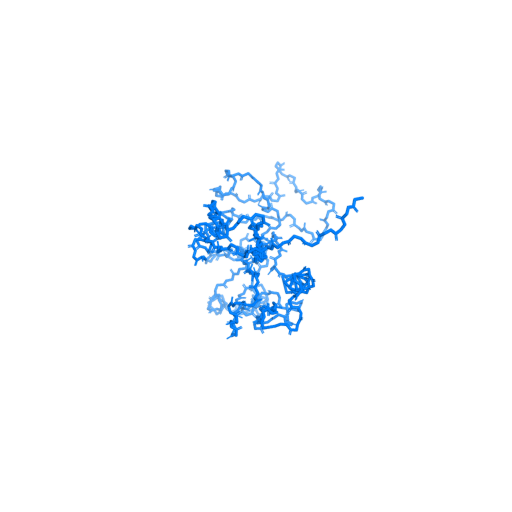LYS A 1 195 ? 2.931 12.302 -28.388 1.00 83.31 195 LYS A CA 1
ATOM 1542 C C . LYS A 1 195 ? 1.890 12.833 -27.407 1.00 83.31 195 LYS A C 1
ATOM 1544 O O . LYS A 1 195 ? 1.648 14.034 -27.369 1.00 83.31 195 LYS A O 1
ATOM 1549 N N . VAL A 1 196 ? 1.336 11.950 -26.579 1.00 83.06 196 VAL A N 1
ATOM 1550 C CA . VAL A 1 196 ? 0.314 12.295 -25.577 1.00 83.06 196 VAL A CA 1
ATOM 1551 C C . VAL A 1 196 ? 0.842 13.334 -24.582 1.00 83.06 196 VAL A C 1
ATOM 1553 O O . VAL A 1 196 ? 0.108 14.240 -24.206 1.00 83.06 196 VAL A O 1
ATOM 1556 N N . GLN A 1 197 ? 2.136 13.284 -24.238 1.00 82.12 197 GLN A N 1
ATOM 1557 C CA . GLN A 1 197 ? 2.775 14.267 -23.351 1.00 82.12 197 GLN A CA 1
ATOM 1558 C C . GLN A 1 197 ? 2.646 15.722 -23.837 1.00 82.12 197 GLN A C 1
ATOM 1560 O O . GLN A 1 197 ? 2.672 16.627 -23.016 1.00 82.12 197 GLN A O 1
ATOM 1565 N N . TRP A 1 198 ? 2.507 15.981 -25.142 1.00 79.88 198 TRP A N 1
ATOM 1566 C CA . TRP A 1 198 ? 2.363 17.355 -25.653 1.00 79.88 198 TRP A CA 1
ATOM 1567 C C . TRP A 1 198 ? 1.032 18.008 -25.285 1.00 79.88 198 TRP A C 1
ATOM 1569 O O . TRP A 1 198 ? 0.927 19.228 -25.318 1.00 79.88 198 TRP A O 1
ATOM 1579 N N . LEU A 1 199 ? 0.035 17.194 -24.948 1.00 79.00 199 LEU A N 1
ATOM 1580 C CA . LEU A 1 199 ? -1.273 17.636 -24.478 1.00 79.00 199 LEU A CA 1
ATOM 1581 C C . LEU A 1 199 ? -1.387 17.529 -22.950 1.00 79.00 199 LEU A C 1
ATOM 1583 O O . LEU A 1 199 ? -2.448 17.810 -22.403 1.00 79.00 199 LEU A O 1
ATOM 1587 N N . ASN A 1 200 ? -0.324 17.086 -22.269 1.00 77.00 200 ASN A N 1
ATOM 1588 C CA . ASN A 1 200 ? -0.296 16.959 -20.821 1.00 77.00 200 ASN A CA 1
ATOM 1589 C C . ASN A 1 200 ? 0.237 18.253 -20.200 1.00 77.00 200 ASN A C 1
ATOM 1591 O O . ASN A 1 200 ? 1.369 18.661 -20.468 1.00 77.00 200 ASN A O 1
ATOM 1595 N N . GLU A 1 201 ? -0.582 18.886 -19.367 1.00 74.38 201 GLU A N 1
ATOM 1596 C CA . GLU A 1 201 ? -0.217 20.107 -18.642 1.00 74.38 201 GLU A CA 1
ATOM 1597 C C . GLU A 1 201 ? 0.752 19.812 -17.484 1.00 74.38 201 GLU A C 1
ATOM 1599 O O . GLU A 1 201 ? 1.561 20.667 -17.120 1.00 74.38 201 GLU A O 1
ATOM 1604 N N . ASP A 1 202 ? 0.725 18.582 -16.956 1.00 72.25 202 ASP A N 1
ATOM 1605 C CA . ASP A 1 202 ? 1.630 18.116 -15.907 1.00 72.25 202 ASP A CA 1
ATOM 1606 C C . ASP A 1 202 ? 2.996 17.730 -16.505 1.00 72.25 202 ASP A C 1
ATOM 1608 O O . ASP A 1 202 ? 3.151 16.733 -17.225 1.00 72.25 202 ASP A O 1
ATOM 1612 N N . LYS A 1 203 ? 4.007 18.555 -16.220 1.00 68.19 203 LYS A N 1
ATOM 1613 C CA . LYS A 1 203 ? 5.390 18.344 -16.670 1.00 68.19 203 LYS A CA 1
ATOM 1614 C C . LYS A 1 203 ? 6.193 17.443 -15.737 1.00 68.19 203 LYS A C 1
ATOM 1616 O O . LYS A 1 203 ? 7.206 16.900 -16.175 1.00 68.19 203 LYS A O 1
ATOM 1621 N N . ASP A 1 204 ? 5.737 17.259 -14.502 1.00 66.62 204 ASP A N 1
ATOM 1622 C CA . ASP A 1 204 ? 6.442 16.477 -13.488 1.00 66.62 204 ASP A CA 1
ATOM 1623 C C . ASP A 1 204 ? 6.158 14.974 -13.646 1.00 66.62 204 ASP A C 1
ATOM 1625 O O . ASP A 1 204 ? 6.900 14.130 -13.141 1.00 66.62 204 ASP A O 1
ATOM 1629 N N . ARG A 1 205 ? 5.112 14.613 -14.406 1.00 72.50 205 ARG A N 1
ATOM 1630 C CA . ARG A 1 205 ? 4.727 13.223 -14.696 1.00 72.50 205 ARG A CA 1
ATOM 1631 C C . ARG A 1 205 ? 4.789 12.917 -16.186 1.00 72.50 205 ARG A C 1
ATOM 1633 O O . ARG A 1 205 ? 3.829 13.109 -16.931 1.00 72.50 205 ARG A O 1
ATOM 1640 N N . LEU A 1 206 ? 5.930 12.383 -16.617 1.00 76.62 206 LEU A N 1
ATOM 1641 C CA . LEU A 1 206 ? 6.153 12.009 -18.011 1.00 76.62 206 LEU A CA 1
ATOM 1642 C C . LEU A 1 206 ? 5.290 10.810 -18.435 1.00 76.62 206 LEU A C 1
ATOM 1644 O O . LEU A 1 206 ? 5.405 9.706 -17.902 1.00 76.62 206 LEU A O 1
ATOM 1648 N N . LEU A 1 207 ? 4.484 11.008 -19.475 1.00 83.88 207 LEU A N 1
ATOM 1649 C CA . LEU A 1 207 ? 3.673 9.981 -20.124 1.00 83.88 207 LEU A CA 1
ATOM 1650 C C . LEU A 1 207 ? 4.501 9.198 -21.153 1.00 83.88 207 LEU A C 1
ATOM 1652 O O . LEU A 1 207 ? 4.379 9.400 -22.363 1.00 83.88 207 LEU A O 1
ATOM 1656 N N . THR A 1 208 ? 5.350 8.295 -20.665 1.00 86.56 208 THR A N 1
ATOM 1657 C CA . THR A 1 208 ? 6.165 7.379 -21.482 1.00 86.56 208 THR A CA 1
ATOM 1658 C C . THR A 1 208 ? 5.481 6.021 -21.664 1.00 86.56 208 THR A C 1
ATOM 1660 O O . THR A 1 208 ? 4.517 5.687 -20.969 1.00 86.56 208 THR A O 1
ATOM 1663 N N . ASN A 1 209 ? 5.976 5.205 -22.606 1.00 90.06 209 ASN A N 1
ATOM 1664 C CA . ASN A 1 209 ? 5.511 3.823 -22.758 1.00 90.06 209 ASN A CA 1
ATOM 1665 C C . ASN A 1 209 ? 5.582 3.072 -21.422 1.00 90.06 209 ASN A C 1
ATOM 1667 O O . ASN A 1 209 ? 6.598 3.127 -20.732 1.00 90.06 209 ASN A O 1
ATOM 1671 N N . ALA A 1 210 ? 4.521 2.337 -21.096 1.00 91.00 210 ALA A N 1
ATOM 1672 C CA . ALA A 1 210 ? 4.394 1.624 -19.834 1.00 91.00 210 ALA A CA 1
ATOM 1673 C C . ALA A 1 210 ? 4.192 0.114 -20.042 1.00 91.00 210 ALA A C 1
ATOM 1675 O O . ALA A 1 210 ? 3.666 -0.301 -21.083 1.00 91.00 210 ALA A O 1
ATOM 1676 N N . PRO A 1 211 ? 4.562 -0.716 -19.050 1.00 92.81 211 PRO A N 1
ATOM 1677 C CA . PRO A 1 211 ? 4.296 -2.148 -19.062 1.00 92.81 211 PRO A CA 1
ATOM 1678 C C . PRO A 1 211 ? 2.802 -2.497 -19.105 1.00 92.81 211 PRO A C 1
ATOM 1680 O O . PRO A 1 211 ? 1.955 -1.671 -18.755 1.00 92.81 211 PRO A O 1
ATOM 1683 N N . PRO A 1 212 ? 2.457 -3.740 -19.486 1.00 92.62 212 PRO A N 1
ATOM 1684 C CA . PRO A 1 212 ? 1.113 -4.285 -19.317 1.00 92.62 212 PRO A CA 1
ATOM 1685 C C . PRO A 1 212 ? 0.643 -4.218 -17.860 1.00 92.62 212 PRO A C 1
ATOM 1687 O O . PRO A 1 212 ? 1.443 -4.243 -16.927 1.00 92.62 212 PRO A O 1
ATOM 1690 N N . ARG A 1 213 ? -0.673 -4.179 -17.658 1.00 92.56 213 ARG A N 1
ATOM 1691 C CA . ARG A 1 213 ? -1.317 -3.889 -16.365 1.00 92.56 213 ARG A CA 1
ATOM 1692 C C . ARG A 1 213 ? -1.576 -5.117 -15.479 1.00 92.56 213 ARG A C 1
ATOM 1694 O O . ARG A 1 213 ? -2.201 -4.994 -14.432 1.00 92.56 213 ARG A O 1
ATOM 1701 N N . LYS A 1 214 ? -1.060 -6.293 -15.845 1.00 91.44 214 LYS A N 1
ATOM 1702 C CA . LYS A 1 214 ? -1.311 -7.556 -15.123 1.00 91.44 214 LYS A CA 1
ATOM 1703 C C . LYS A 1 214 ? -0.902 -7.530 -13.649 1.00 91.44 214 LYS A C 1
ATOM 1705 O O . LYS A 1 214 ? -1.508 -8.214 -12.831 1.00 91.44 214 LYS A O 1
ATOM 1710 N N . TYR A 1 215 ? 0.090 -6.714 -13.296 1.00 92.06 215 TYR A N 1
ATOM 1711 C CA . TYR A 1 215 ? 0.544 -6.553 -11.913 1.00 92.06 215 TYR A CA 1
ATOM 1712 C C . TYR A 1 215 ? -0.558 -6.032 -10.973 1.00 92.06 215 TYR A C 1
ATOM 1714 O O . TYR A 1 215 ? -0.551 -6.395 -9.801 1.00 92.06 215 TYR A O 1
ATOM 1722 N N . TYR A 1 216 ? -1.555 -5.288 -11.469 1.00 93.00 216 TYR A N 1
ATOM 1723 C CA . TYR A 1 216 ? -2.732 -4.928 -10.670 1.00 93.00 216 TYR A CA 1
ATOM 1724 C C . TYR A 1 216 ? -3.576 -6.146 -10.287 1.00 93.00 216 TYR A C 1
ATOM 1726 O O . TYR A 1 216 ? -4.017 -6.246 -9.148 1.00 93.00 216 TYR A O 1
ATOM 1734 N N . ALA A 1 217 ? -3.796 -7.083 -11.216 1.00 92.00 217 ALA A N 1
ATOM 1735 C CA . ALA A 1 217 ? -4.571 -8.292 -10.934 1.00 92.00 217 ALA A CA 1
ATOM 1736 C C . ALA A 1 217 ? -3.847 -9.179 -9.908 1.00 92.00 217 ALA A C 1
ATOM 1738 O O . ALA A 1 217 ? -4.470 -9.705 -8.988 1.00 92.00 217 ALA A O 1
ATOM 1739 N N . HIS A 1 218 ? -2.518 -9.280 -10.011 1.00 92.56 218 HIS A N 1
ATOM 1740 C CA . HIS A 1 218 ? -1.702 -9.960 -9.003 1.00 92.56 218 HIS A CA 1
ATOM 1741 C C . HIS A 1 218 ? -1.741 -9.252 -7.643 1.00 92.56 218 HIS A C 1
ATOM 1743 O O . HIS A 1 218 ? -1.852 -9.923 -6.620 1.00 92.56 218 HIS A O 1
ATOM 1749 N N . ALA A 1 219 ? -1.695 -7.917 -7.614 1.00 94.12 219 ALA A N 1
ATOM 1750 C CA . ALA A 1 219 ? -1.838 -7.145 -6.382 1.00 94.12 219 ALA A CA 1
ATOM 1751 C C . ALA A 1 219 ? -3.215 -7.358 -5.734 1.00 94.12 219 ALA A C 1
ATOM 1753 O O . ALA A 1 219 ? -3.284 -7.606 -4.536 1.00 94.12 219 ALA A O 1
ATOM 1754 N N . ALA A 1 220 ? -4.295 -7.350 -6.521 1.00 93.12 220 ALA A N 1
ATOM 1755 C CA . ALA A 1 220 ? -5.645 -7.610 -6.029 1.00 93.12 220 ALA A CA 1
ATOM 1756 C C . ALA A 1 220 ? -5.783 -9.021 -5.436 1.00 93.12 220 ALA A C 1
ATOM 1758 O O . ALA A 1 220 ? -6.355 -9.173 -4.361 1.00 93.12 220 ALA A O 1
ATOM 1759 N N . LYS A 1 221 ? -5.210 -10.047 -6.085 1.00 94.88 221 LYS A N 1
ATOM 1760 C CA . LYS A 1 221 ? -5.202 -11.411 -5.536 1.00 94.88 221 LYS A CA 1
ATOM 1761 C C . LYS A 1 221 ? -4.407 -11.495 -4.231 1.00 94.88 221 LYS A C 1
ATOM 1763 O O . LYS A 1 221 ? -4.922 -12.038 -3.267 1.00 94.88 221 LYS A O 1
ATOM 1768 N N . ARG A 1 222 ? -3.215 -10.891 -4.164 1.00 95.19 222 ARG A N 1
ATOM 1769 C CA . ARG A 1 222 ? -2.416 -10.832 -2.924 1.00 95.19 222 ARG A CA 1
ATOM 1770 C C . ARG A 1 222 ? -3.147 -10.122 -1.786 1.00 95.19 222 ARG A C 1
ATOM 1772 O O . ARG A 1 222 ? -3.005 -10.527 -0.641 1.00 95.19 222 ARG A O 1
ATOM 1779 N N . LEU A 1 223 ? -3.899 -9.066 -2.095 1.00 95.31 223 LEU A N 1
ATOM 1780 C CA . LEU A 1 223 ? -4.719 -8.370 -1.108 1.00 95.31 223 LEU A CA 1
ATOM 1781 C C . LEU A 1 223 ? -5.854 -9.269 -0.606 1.00 95.31 223 LEU A C 1
ATOM 1783 O O . LEU A 1 223 ? -6.070 -9.332 0.596 1.00 95.31 223 LEU A O 1
ATOM 1787 N N . ALA A 1 224 ? -6.536 -9.986 -1.502 1.00 95.38 224 ALA A N 1
ATOM 1788 C CA . ALA A 1 224 ? -7.564 -10.952 -1.118 1.00 95.38 224 ALA A CA 1
ATOM 1789 C C . ALA A 1 224 ? -6.989 -12.090 -0.257 1.00 95.38 224 ALA A C 1
ATOM 1791 O O . ALA A 1 224 ? -7.523 -12.356 0.808 1.00 95.38 224 ALA A O 1
ATOM 1792 N N . ASP A 1 225 ? -5.854 -12.676 -0.654 1.00 96.06 225 ASP A N 1
ATOM 1793 C CA . ASP A 1 225 ? -5.173 -13.730 0.116 1.00 96.06 225 ASP A CA 1
ATOM 1794 C C . ASP A 1 225 ? -4.754 -13.247 1.512 1.00 96.06 225 ASP A C 1
ATOM 1796 O O . ASP A 1 225 ? -4.818 -14.000 2.479 1.00 96.06 225 ASP A O 1
ATOM 1800 N N . MET A 1 226 ? -4.330 -11.984 1.625 1.00 93.19 226 MET A N 1
ATOM 1801 C CA . MET A 1 226 ? -4.035 -11.367 2.915 1.00 93.19 226 MET A CA 1
ATOM 1802 C C . MET A 1 226 ? -5.304 -11.221 3.757 1.00 93.19 226 MET A C 1
ATOM 1804 O O . MET A 1 226 ? -5.271 -11.561 4.931 1.00 93.19 226 MET A O 1
ATOM 1808 N N . VAL A 1 227 ? -6.410 -10.745 3.178 1.00 90.88 227 VAL A N 1
ATOM 1809 C CA . VAL A 1 227 ? -7.693 -10.616 3.887 1.00 90.88 227 VAL A CA 1
ATOM 1810 C C . VAL A 1 227 ? -8.207 -11.975 4.363 1.00 90.88 227 VAL A C 1
ATOM 1812 O O . VAL A 1 227 ? -8.635 -12.071 5.503 1.00 90.88 227 VAL A O 1
ATOM 1815 N N . ASP A 1 228 ? -8.093 -13.019 3.541 1.00 89.19 228 ASP A N 1
ATOM 1816 C CA . ASP A 1 228 ? -8.496 -14.388 3.894 1.00 89.19 228 ASP A CA 1
ATOM 1817 C C . ASP A 1 228 ? -7.638 -15.000 5.023 1.00 89.19 228 ASP A C 1
ATOM 1819 O O . ASP A 1 228 ? -8.024 -16.004 5.619 1.00 89.19 228 ASP A O 1
ATOM 1823 N N . SER A 1 229 ? -6.455 -14.436 5.293 1.00 85.00 229 SER A N 1
ATOM 1824 C CA . SER A 1 229 ? -5.532 -14.918 6.331 1.00 85.00 229 SER A CA 1
ATOM 1825 C C . SER A 1 229 ? -5.715 -14.269 7.705 1.00 85.00 229 SER A C 1
ATOM 1827 O O . SER A 1 229 ? -5.048 -14.694 8.652 1.00 85.00 229 SER A O 1
ATOM 1829 N N . ILE A 1 230 ? -6.558 -13.234 7.799 1.00 79.56 230 ILE A N 1
ATOM 1830 C CA . ILE A 1 230 ? -6.849 -12.493 9.036 1.00 79.56 230 ILE A CA 1
ATOM 1831 C C . ILE A 1 230 ? -8.087 -13.083 9.704 1.00 79.56 230 ILE A C 1
ATOM 1833 O O . ILE A 1 230 ? -8.021 -13.301 10.934 1.00 79.56 230 ILE A O 1
#

Sequence (230 aa):
MSNKTEPIRELECKFDDNGSPSWDSFPSHKNCQVRGGCDLPPHLPGIIILVHGVNSTGEWFSVAEKKLCEGLNKRLGLTGTSHELETNKYLFDDKIDAMPLMPRDLPDVNINKSPVIRFYWGYASSKGNEDRYIIPLANEKGVDYHQLKRENIPYANIMAQGPFFWGGGPFQNGTNNLHSLWSEKGFKERVGGVKVQWLNEDKDRLLTNAPPRKYYAHAAKRLADMVDSI

Solvent-accessible surface area (backbone atoms only — not comparable to full-atom values): 14064 Å² total; per-residue (Å²): 133,84,88,71,87,72,56,70,42,81,44,68,78,43,66,51,99,84,68,51,79,44,73,76,84,80,94,49,90,90,43,68,86,42,46,78,36,78,82,76,75,78,81,70,79,66,83,40,74,47,71,54,51,55,64,32,64,46,80,60,47,66,62,50,43,43,54,48,31,55,51,47,21,65,74,72,66,22,70,94,46,100,72,39,47,42,65,82,56,44,80,43,70,92,42,28,93,84,43,61,46,45,59,78,52,63,83,62,74,65,79,87,28,38,54,65,44,84,51,84,53,45,36,66,57,56,93,92,43,68,82,75,38,94,65,75,32,25,14,59,82,42,51,44,53,68,56,46,50,73,72,66,52,55,68,72,66,54,62,70,59,46,72,37,31,22,46,29,24,62,60,76,62,69,76,90,55,68,72,52,30,76,30,90,56,38,39,66,28,56,58,97,85,43,55,54,49,81,77,44,87,60,78,91,61,79,50,56,48,41,70,46,35,44,48,56,56,53,44,52,50,53,50,50,56,52,60,77,70,110

Organism: Klebsiella variicola (NCBI:txid244366)

Radius of gyration: 26.34 Å; Cα contacts (8 Å, |Δi|>4): 319; chains: 1; bounding box: 70×36×76 Å

Nearest PDB structures (foldseek):
  8boz-assembly5_I  TM=7.713E-01  e=1.616E-14  Escherichia coli
  8boz-assembly3_E  TM=7.700E-01  e=3.484E-14  Escherichia coli
  8boz-assembly6_K  TM=7.743E-01  e=3.961E-14  Escherichia coli
  8boz-assembly2_C  TM=7.744E-01  e=8.012E-14  Escherichia coli
  8boz-assembly4_G  TM=7.731E-01  e=8.542E-14  Escherichia coli